Protein AF-A0A5K4F9T5-F1 (afdb_monomer_lite)

Radius of gyration: 24.03 Å; chains: 1; bounding box: 66×42×60 Å

Sequence (250 aa):
MHLAEFHYNLSSTLVQDIPMKEEANVNSGSSMYGVEILHRAEVHDMLKRRGIYEKFLIRTDSENNKSISRPHSGFSKTLGIKWVTPKTSDANFLRFAVATYRVTLADVCNRASTCLAQFVLGGRSVALAHRLQFSFPALPNDSNFLTSCSTDEALLLTCHGSVMYIHVLATIFPMTHPQNIPLTSNPNVAPGDYRIQAFIDQILRPSRLAPASARLNYSVFPKERAQQHVERQTRYWPLMESKPYGTKLS

pLDDT: mean 78.74, std 19.0, range [36.25, 98.31]

Organism: Schistosoma mansoni (NCBI:txid6183)

Foldseek 3Di:
DQVCCVVVVKAKEKAWQDFDPPQPPDPPPGDIDIWIKMWHCVLLVVCVVLVCNVVFWPAALPPPPPPDPDDPQPYRTYGYWYWDDDDPVNLPDDFAFPDKIFMDTSDCPDPVNVVVLCCQLVFDKIFTFDPPPDPDPDDPPPDPPPPPDDLGGQWMWHDDHNTIMITGTCSSPPPPDDDPDPPDPDPPDDPVQFPVVCCCPQQVVVLDDDDDDPPDDDPDPSVVVSVVVNVVSVVQDDGGPVPNDDPPPD

Secondary structure (DSSP, 8-state):
-HHHHHHHTEEEEEEEEE--GGGTTSSS----EEEEEEEETHHHHHHHHTT-HHHHEEEE--TT-TTS---TT--SEEEEEEEE---GGGGG----EEEEEEEEES-SSSHHHHHHHHHHHTT--EEEE--------PPP---TTSTT--TTEEEEEEEETTEEEEEEEGGGSTT-SPP---S-SSTT--GGGB-HHHHIIIIITTT---PPPTTSPPSS-HHHHHHHHHHHHHTT--SBTT--S-----

Structure (mmCIF, N/CA/C/O backbone):
data_AF-A0A5K4F9T5-F1
#
_entry.id   AF-A0A5K4F9T5-F1
#
loop_
_atom_site.group_PDB
_atom_site.id
_atom_site.type_symbol
_atom_site.label_atom_id
_atom_site.label_alt_id
_atom_site.label_comp_id
_atom_site.label_asym_id
_atom_site.label_entity_id
_atom_site.label_seq_id
_atom_site.pdbx_PDB_ins_code
_atom_site.Cartn_x
_atom_site.Cartn_y
_atom_site.Cartn_z
_atom_site.occupancy
_atom_site.B_iso_or_equiv
_atom_site.auth_seq_id
_atom_site.auth_comp_id
_atom_site.auth_asym_id
_atom_site.auth_atom_id
_atom_site.pdbx_PDB_model_num
ATOM 1 N N . MET A 1 1 ? 8.107 10.866 -22.743 1.00 80.94 1 MET A N 1
ATOM 2 C CA . MET A 1 1 ? 7.851 10.714 -21.296 1.00 80.94 1 MET A CA 1
ATOM 3 C C . MET A 1 1 ? 8.121 11.995 -20.525 1.00 80.94 1 MET A C 1
ATOM 5 O O . MET A 1 1 ? 7.196 12.439 -19.871 1.00 80.94 1 MET A O 1
ATOM 9 N N . HIS A 1 2 ? 9.269 12.663 -20.685 1.00 83.12 2 HIS A N 1
ATOM 10 C CA . HIS A 1 2 ? 9.524 13.968 -20.047 1.00 83.12 2 HIS A CA 1
ATOM 11 C C . HIS A 1 2 ? 8.437 15.041 -20.301 1.00 83.12 2 HIS A C 1
ATOM 13 O O . HIS A 1 2 ? 8.044 15.769 -19.398 1.00 83.12 2 HIS A O 1
ATOM 19 N N . LEU A 1 3 ? 7.853 15.081 -21.509 1.00 89.31 3 LEU A N 1
ATOM 20 C CA . LEU A 1 3 ? 6.689 15.938 -21.780 1.00 89.31 3 LEU A CA 1
ATOM 21 C C . LEU A 1 3 ? 5.488 15.578 -20.882 1.00 89.31 3 LEU A C 1
ATOM 23 O O . LEU A 1 3 ? 4.833 16.457 -20.341 1.00 89.31 3 LEU A O 1
ATOM 27 N N . ALA A 1 4 ? 5.212 14.288 -20.680 1.00 90.94 4 ALA A N 1
ATOM 28 C CA . ALA A 1 4 ? 4.130 13.838 -19.805 1.00 90.94 4 ALA A CA 1
ATOM 29 C C . ALA A 1 4 ? 4.440 14.095 -18.321 1.00 90.94 4 ALA A C 1
ATOM 31 O O . ALA A 1 4 ? 3.544 14.498 -17.584 1.00 90.94 4 ALA A O 1
ATOM 32 N N . GLU A 1 5 ? 5.695 13.905 -17.903 1.00 92.31 5 GLU A N 1
ATOM 33 C CA . GLU A 1 5 ? 6.195 14.263 -16.571 1.00 92.31 5 GLU A CA 1
ATOM 34 C C . GLU A 1 5 ? 5.857 15.718 -16.239 1.00 92.31 5 GLU A C 1
ATOM 36 O O . GLU A 1 5 ? 5.175 15.980 -15.248 1.00 92.31 5 GLU A O 1
ATOM 41 N N . PHE A 1 6 ? 6.249 16.643 -17.119 1.00 90.62 6 PHE A N 1
ATOM 42 C CA . PHE A 1 6 ? 6.027 18.072 -16.928 1.00 90.62 6 PHE A CA 1
ATOM 43 C C . PHE A 1 6 ? 4.545 18.463 -17.024 1.00 90.62 6 PHE A C 1
ATOM 45 O O . PHE A 1 6 ? 4.013 19.108 -16.124 1.00 90.62 6 PHE A O 1
ATOM 52 N N . HIS A 1 7 ? 3.849 18.053 -18.090 1.00 94.31 7 HIS A N 1
ATOM 53 C CA . HIS A 1 7 ? 2.478 18.510 -18.351 1.00 94.31 7 HIS A CA 1
ATOM 54 C C . HIS A 1 7 ? 1.436 17.954 -17.373 1.00 94.31 7 HIS A C 1
ATOM 56 O O . HIS A 1 7 ? 0.420 18.609 -17.142 1.00 94.31 7 HIS A O 1
ATOM 62 N N . TYR A 1 8 ? 1.661 16.766 -16.805 1.00 94.88 8 TYR A N 1
ATOM 63 C CA . TYR A 1 8 ? 0.719 16.124 -15.880 1.00 94.88 8 TYR A CA 1
ATOM 64 C C . TYR A 1 8 ? 1.215 16.075 -14.431 1.00 94.88 8 TYR A C 1
ATOM 66 O O .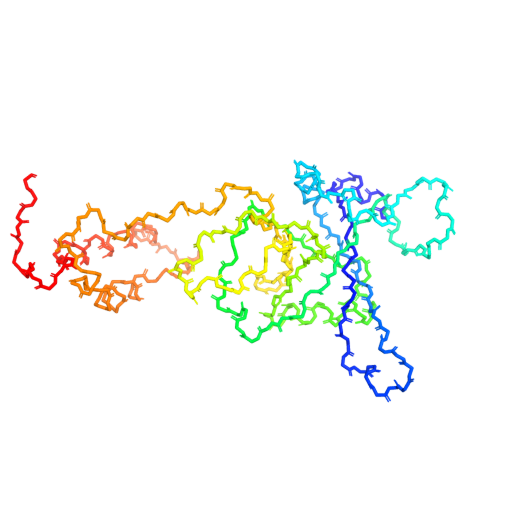 TYR A 1 8 ? 0.550 15.464 -13.593 1.00 94.88 8 TYR A O 1
ATOM 74 N N . ASN A 1 9 ? 2.350 16.718 -14.130 1.00 95.62 9 ASN A N 1
ATOM 75 C CA . ASN A 1 9 ? 2.995 16.690 -12.817 1.00 95.62 9 ASN A CA 1
ATOM 76 C C . ASN A 1 9 ? 3.135 15.250 -12.288 1.00 95.62 9 ASN A C 1
ATOM 78 O O . ASN A 1 9 ? 2.620 14.895 -11.222 1.00 95.62 9 ASN A O 1
ATOM 82 N N . LEU A 1 10 ? 3.747 14.390 -13.104 1.00 95.94 10 LEU A N 1
ATOM 83 C CA . LEU A 1 10 ? 3.930 12.976 -12.788 1.00 95.94 10 LEU A CA 1
ATOM 84 C C . LEU A 1 10 ? 5.313 12.721 -12.202 1.00 95.94 10 LEU A C 1
ATOM 86 O O . LEU A 1 10 ? 6.280 13.411 -12.497 1.00 95.94 10 LEU A O 1
ATOM 90 N N . SER A 1 11 ? 5.395 11.646 -11.438 1.00 94.88 11 SER A N 1
ATOM 91 C CA . SER A 1 11 ? 6.607 11.111 -10.848 1.00 94.88 11 SER A CA 1
ATOM 92 C C . SER A 1 11 ? 6.718 9.623 -11.138 1.00 94.88 11 SER A C 1
ATOM 94 O O . SER A 1 11 ? 5.712 8.922 -11.280 1.00 94.88 11 SER A O 1
ATOM 96 N N . SER A 1 12 ? 7.958 9.146 -11.167 1.00 94.38 12 SER A N 1
ATOM 97 C CA . SER A 1 12 ? 8.292 7.744 -11.373 1.00 94.38 12 SER A CA 1
ATOM 98 C C . SER A 1 12 ? 8.753 7.074 -10.074 1.00 94.38 12 SER A C 1
ATOM 100 O O . SER A 1 12 ? 9.599 7.598 -9.343 1.00 94.38 12 SER A O 1
ATOM 102 N N . THR A 1 13 ? 8.226 5.883 -9.803 1.00 94.69 13 THR A N 1
ATOM 103 C CA . THR A 1 13 ? 8.680 5.014 -8.714 1.00 94.69 13 THR A CA 1
ATOM 104 C C . THR A 1 13 ? 8.978 3.622 -9.267 1.00 94.69 13 THR A C 1
ATOM 106 O O . THR A 1 13 ? 8.136 3.009 -9.910 1.00 94.69 13 THR A O 1
ATOM 109 N N . LEU A 1 14 ? 10.171 3.099 -9.015 1.00 92.94 14 LEU A N 1
ATOM 110 C CA . LEU A 1 14 ? 10.583 1.737 -9.318 1.00 92.94 14 LEU A CA 1
ATOM 111 C C . LEU A 1 14 ? 10.284 0.836 -8.116 1.00 92.94 14 LEU A C 1
ATOM 113 O O . LEU A 1 14 ? 10.930 0.948 -7.072 1.00 92.94 14 LEU A O 1
ATOM 117 N N . VAL A 1 15 ? 9.325 -0.074 -8.276 1.00 93.00 15 VAL A N 1
ATOM 118 C CA . VAL A 1 15 ? 9.057 -1.149 -7.315 1.00 93.00 15 VAL A CA 1
ATOM 119 C C . VAL A 1 15 ? 10.071 -2.260 -7.552 1.00 93.00 15 VAL A C 1
ATOM 121 O O . VAL A 1 15 ? 10.061 -2.887 -8.607 1.00 93.00 15 VAL A O 1
ATOM 124 N N . GLN A 1 16 ? 10.956 -2.473 -6.588 1.00 89.44 16 GLN A N 1
ATOM 125 C CA . GLN A 1 16 ? 12.061 -3.428 -6.643 1.00 89.44 16 GLN A CA 1
ATOM 126 C C . GLN A 1 16 ? 11.730 -4.704 -5.868 1.00 89.44 16 GLN A C 1
ATOM 128 O O . GLN A 1 16 ? 10.782 -4.737 -5.084 1.00 89.44 16 GLN A O 1
ATOM 133 N N . ASP A 1 17 ? 12.571 -5.723 -6.024 1.00 86.31 17 ASP A N 1
ATOM 134 C CA . ASP A 1 17 ? 12.532 -6.953 -5.231 1.00 86.31 17 ASP A CA 1
ATOM 135 C C . ASP A 1 17 ? 11.235 -7.772 -5.408 1.00 86.31 17 ASP A C 1
ATOM 137 O O . ASP A 1 17 ? 10.778 -8.442 -4.484 1.00 86.31 17 ASP A O 1
ATOM 141 N N . ILE A 1 18 ? 10.624 -7.722 -6.602 1.00 87.12 18 ILE A N 1
ATOM 142 C CA . ILE A 1 18 ? 9.364 -8.424 -6.891 1.00 87.12 18 ILE A CA 1
ATOM 143 C C . ILE A 1 18 ? 9.632 -9.929 -7.079 1.00 87.12 18 ILE A C 1
ATOM 145 O O . ILE A 1 18 ? 10.337 -10.305 -8.022 1.00 87.12 18 ILE A O 1
ATOM 149 N N . PRO A 1 19 ? 9.042 -10.814 -6.250 1.00 82.06 19 PRO A N 1
ATOM 150 C CA . PRO A 1 19 ? 9.202 -12.253 -6.409 1.00 82.06 19 PRO A CA 1
ATOM 151 C C . PRO A 1 19 ? 8.338 -12.770 -7.568 1.00 82.06 19 PRO A C 1
ATOM 153 O O . PRO A 1 19 ? 7.112 -12.642 -7.550 1.00 82.06 19 PRO A O 1
ATOM 156 N N . MET A 1 20 ? 8.957 -13.412 -8.561 1.00 71.38 20 MET A N 1
ATOM 157 C CA . MET A 1 20 ? 8.249 -14.090 -9.652 1.00 71.38 20 MET A CA 1
ATOM 158 C C . MET A 1 20 ? 8.400 -15.610 -9.531 1.00 71.38 20 MET A C 1
ATOM 160 O O . MET A 1 20 ? 9.505 -16.137 -9.441 1.00 71.38 20 MET A O 1
ATOM 164 N N . LYS A 1 21 ? 7.267 -16.329 -9.534 1.00 67.69 21 LYS A N 1
ATOM 165 C CA . LYS A 1 21 ? 7.204 -17.788 -9.307 1.00 67.69 21 LYS A CA 1
ATOM 166 C C . LYS A 1 21 ? 7.979 -18.598 -10.353 1.00 67.69 21 LYS A C 1
ATOM 168 O O . LYS A 1 21 ? 8.456 -19.685 -10.052 1.00 67.69 21 LYS A O 1
ATOM 173 N N . GLU A 1 22 ? 8.088 -18.084 -11.572 1.00 61.09 22 GLU A N 1
ATOM 174 C CA . GLU A 1 22 ? 8.581 -18.847 -12.723 1.00 61.09 22 GLU A CA 1
ATOM 175 C C . GLU A 1 22 ? 10.113 -18.937 -12.801 1.00 61.09 22 GLU A C 1
ATOM 177 O O . GLU A 1 22 ? 10.627 -19.753 -13.556 1.00 61.09 22 GLU A O 1
ATOM 182 N N . GLU A 1 23 ? 10.851 -18.179 -11.984 1.00 54.38 23 GLU A N 1
ATOM 183 C CA . GLU A 1 23 ? 12.325 -18.203 -11.997 1.00 54.38 23 GLU A CA 1
ATOM 184 C C . GLU A 1 23 ? 12.958 -18.997 -10.861 1.00 54.38 23 GLU A C 1
ATOM 186 O O . GLU A 1 23 ? 14.160 -19.239 -10.873 1.00 54.38 23 GLU A O 1
ATOM 191 N N . ALA A 1 24 ? 12.162 -19.465 -9.899 1.00 53.09 24 ALA A N 1
ATOM 192 C CA . ALA A 1 24 ? 12.678 -20.259 -8.787 1.00 53.09 24 ALA A CA 1
ATOM 193 C C . ALA A 1 24 ? 13.228 -21.638 -9.218 1.00 53.09 24 ALA A C 1
ATOM 195 O O . ALA A 1 24 ? 13.875 -22.307 -8.419 1.00 53.09 24 ALA A O 1
ATOM 196 N N . ASN A 1 25 ? 12.990 -22.058 -10.467 1.00 52.25 25 ASN A N 1
ATOM 197 C CA . ASN A 1 25 ? 13.390 -23.365 -10.998 1.00 52.25 25 ASN A CA 1
ATOM 198 C C . ASN A 1 25 ? 14.692 -23.352 -11.810 1.00 52.25 25 ASN A C 1
ATOM 200 O O . ASN A 1 25 ? 15.119 -24.405 -12.280 1.00 52.25 25 ASN A O 1
ATOM 204 N N . VAL A 1 26 ? 15.326 -22.194 -11.994 1.00 47.88 26 VAL A N 1
ATOM 205 C CA . VAL A 1 26 ? 16.649 -22.119 -12.616 1.00 47.88 26 VAL A CA 1
ATOM 206 C C . VAL A 1 26 ? 17.650 -21.966 -11.478 1.00 47.88 26 VAL A C 1
ATOM 208 O O . VAL A 1 26 ? 17.519 -21.055 -10.670 1.00 47.88 26 VAL A O 1
ATOM 211 N N . ASN A 1 27 ? 18.682 -22.810 -11.404 1.00 50.53 27 ASN A N 1
ATOM 212 C CA . ASN A 1 27 ? 19.791 -22.687 -10.436 1.00 50.53 27 ASN A CA 1
ATOM 213 C C . ASN A 1 27 ? 20.627 -21.390 -10.621 1.00 50.53 27 ASN A C 1
ATOM 215 O O . ASN A 1 27 ? 21.748 -21.274 -10.130 1.00 50.53 27 ASN A O 1
ATOM 219 N N . SER A 1 28 ? 20.089 -20.415 -11.346 1.00 42.12 28 SER A N 1
ATOM 220 C CA . SER A 1 28 ? 20.556 -19.053 -11.516 1.00 42.12 28 SER A CA 1
ATOM 221 C C . SER A 1 28 ? 19.673 -18.196 -10.614 1.00 42.12 28 SER A C 1
ATOM 223 O O . SER A 1 28 ? 18.474 -18.113 -10.853 1.00 42.12 28 SER A O 1
ATOM 225 N N . GLY A 1 29 ? 20.243 -17.649 -9.536 1.00 44.28 29 GLY A N 1
ATOM 226 C CA . GLY A 1 29 ? 19.502 -16.987 -8.457 1.00 44.28 29 GLY A CA 1
ATOM 227 C C . GLY A 1 29 ? 18.332 -16.130 -8.949 1.00 44.28 29 GLY A C 1
ATOM 228 O O . GLY A 1 29 ? 18.497 -15.360 -9.890 1.00 44.28 29 GLY A O 1
ATOM 229 N N . SER A 1 30 ? 17.168 -16.291 -8.304 1.00 46.16 30 SER A N 1
ATOM 230 C CA . SER A 1 30 ? 15.915 -15.584 -8.597 1.00 46.16 30 SER A CA 1
ATOM 231 C C . SER A 1 30 ? 16.189 -14.132 -8.985 1.00 46.16 30 SER A C 1
ATOM 233 O O . SER A 1 30 ? 16.591 -13.339 -8.123 1.00 46.16 30 SER A O 1
ATOM 235 N N . SER A 1 31 ? 16.021 -13.784 -10.263 1.00 50.59 31 SER A N 1
ATOM 236 C CA . SER A 1 31 ? 16.264 -12.411 -10.673 1.00 50.59 31 SER A CA 1
ATOM 237 C C . SER A 1 31 ? 15.134 -11.567 -10.091 1.00 50.59 31 SER A C 1
ATOM 239 O O . SER A 1 31 ? 13.945 -11.817 -10.289 1.00 50.59 31 SER A O 1
ATOM 241 N N . MET A 1 32 ? 15.502 -10.640 -9.215 1.00 64.94 32 MET A N 1
ATOM 242 C CA . MET A 1 32 ? 14.545 -9.762 -8.568 1.00 64.94 32 MET A CA 1
ATOM 243 C C . MET A 1 32 ? 14.196 -8.644 -9.541 1.00 64.94 32 MET A C 1
ATOM 245 O O . MET A 1 32 ? 15.051 -7.845 -9.923 1.00 64.94 32 MET A O 1
ATOM 249 N N . TYR A 1 33 ? 12.934 -8.617 -9.962 1.00 81.25 33 TYR A N 1
ATOM 250 C CA . TYR A 1 33 ? 12.462 -7.693 -10.981 1.00 81.25 33 TYR A CA 1
ATOM 251 C C . TYR A 1 33 ? 12.176 -6.307 -10.407 1.00 81.25 33 TYR A C 1
ATOM 253 O O . TYR A 1 33 ? 11.719 -6.158 -9.270 1.00 81.25 33 TYR A O 1
ATOM 261 N N . GLY A 1 34 ? 12.421 -5.293 -11.237 1.00 87.62 34 GLY A N 1
ATOM 262 C CA . GLY A 1 34 ? 12.000 -3.918 -11.011 1.00 87.62 34 GLY A CA 1
ATOM 263 C C . GLY A 1 34 ? 10.877 -3.539 -11.972 1.00 87.62 34 GLY A C 1
ATOM 264 O O . GLY A 1 34 ? 11.034 -3.702 -13.181 1.00 87.62 34 GLY A O 1
ATOM 265 N N . VAL A 1 35 ? 9.764 -3.015 -11.459 1.00 92.38 35 VAL A N 1
ATOM 266 C CA . VAL A 1 35 ? 8.673 -2.475 -12.283 1.00 92.38 35 VAL A CA 1
ATOM 267 C C . VAL A 1 35 ? 8.490 -1.000 -11.982 1.00 92.38 35 VAL A C 1
ATOM 269 O O . VAL A 1 35 ? 8.256 -0.601 -10.842 1.00 92.38 35 VAL A O 1
ATOM 272 N N . GLU A 1 36 ? 8.598 -0.185 -13.022 1.00 93.12 36 GLU A N 1
ATOM 273 C CA . GLU A 1 36 ? 8.428 1.254 -12.915 1.00 93.12 36 GLU A CA 1
ATOM 274 C C . GLU A 1 36 ? 6.957 1.644 -13.064 1.00 93.12 36 GLU A C 1
ATOM 276 O O . GLU A 1 36 ? 6.280 1.295 -14.037 1.00 93.12 36 GLU A O 1
ATOM 281 N N . ILE A 1 37 ? 6.478 2.385 -12.073 1.00 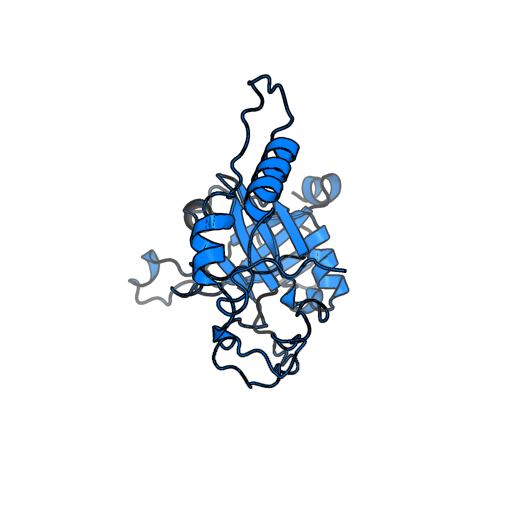95.44 37 ILE A N 1
ATOM 282 C CA . ILE A 1 37 ? 5.122 2.897 -11.981 1.00 95.44 37 ILE A CA 1
ATOM 283 C C . ILE A 1 37 ? 5.134 4.423 -12.022 1.00 95.44 37 ILE A C 1
ATOM 285 O O . ILE A 1 37 ? 6.009 5.074 -11.452 1.00 95.44 37 ILE A O 1
ATOM 289 N N . LEU A 1 38 ? 4.135 4.991 -12.688 1.00 95.88 38 LEU A N 1
ATOM 290 C CA . LEU A 1 38 ? 3.941 6.426 -12.825 1.00 95.88 38 LEU A CA 1
ATOM 291 C C . LEU A 1 38 ? 2.696 6.842 -12.055 1.00 95.88 38 LEU A C 1
ATOM 293 O O . LEU A 1 38 ? 1.644 6.201 -12.141 1.00 95.88 38 LEU A O 1
ATOM 297 N N . HIS A 1 39 ? 2.813 7.931 -11.313 1.00 97.31 39 HIS A N 1
ATOM 298 C CA . HIS A 1 39 ? 1.731 8.489 -10.515 1.00 97.31 39 HIS A CA 1
ATOM 299 C C . HIS A 1 39 ? 1.932 9.992 -10.346 1.00 97.31 39 HIS A C 1
ATOM 301 O O . HIS A 1 39 ? 2.937 10.558 -10.759 1.00 97.31 39 HIS A O 1
ATOM 307 N N . ARG A 1 40 ? 0.969 10.645 -9.711 1.00 97.50 40 ARG A N 1
ATOM 308 C CA . ARG A 1 40 ? 1.036 12.062 -9.352 1.00 97.50 40 ARG A CA 1
ATOM 309 C C . ARG A 1 40 ? 2.249 12.385 -8.460 1.00 97.50 40 ARG A C 1
ATOM 311 O O . ARG A 1 40 ? 2.556 11.614 -7.542 1.00 97.50 40 ARG A O 1
ATOM 318 N N . ALA A 1 41 ? 2.943 13.490 -8.745 1.00 96.50 41 ALA A N 1
ATOM 319 C CA . ALA A 1 41 ? 4.181 13.892 -8.067 1.00 96.50 41 ALA A CA 1
ATOM 320 C C . ALA A 1 41 ? 3.988 14.234 -6.583 1.00 96.50 41 ALA A C 1
ATOM 322 O O . ALA A 1 41 ? 4.918 14.122 -5.785 1.00 96.50 41 ALA A O 1
ATOM 323 N N . GLU A 1 42 ? 2.755 14.520 -6.170 1.00 97.00 42 GLU A N 1
ATOM 324 C CA . GLU A 1 42 ? 2.399 14.810 -4.784 1.00 97.00 42 GLU A CA 1
ATOM 325 C C . GLU A 1 42 ? 2.769 13.669 -3.818 1.00 97.00 42 GLU A C 1
ATOM 327 O O . GLU A 1 42 ? 3.035 13.919 -2.641 1.00 97.00 42 GLU A O 1
ATOM 332 N N . VAL A 1 43 ? 2.840 12.419 -4.301 1.00 96.50 43 VAL A N 1
ATOM 333 C CA . VAL A 1 43 ? 3.388 11.290 -3.527 1.00 96.50 43 VAL A CA 1
ATOM 334 C C . VAL A 1 43 ? 4.832 11.579 -3.118 1.00 96.50 43 VAL A C 1
ATOM 336 O O . VAL A 1 43 ? 5.175 11.487 -1.941 1.00 96.50 43 VAL A O 1
ATOM 339 N N . HIS A 1 44 ? 5.677 11.963 -4.076 1.00 95.50 44 HIS A N 1
ATOM 340 C CA . HIS A 1 44 ? 7.083 12.289 -3.838 1.00 95.50 44 HIS A CA 1
ATOM 341 C C . HIS A 1 44 ? 7.226 13.526 -2.947 1.00 95.50 44 HIS A C 1
ATOM 343 O O . HIS A 1 44 ? 8.044 13.509 -2.027 1.00 95.50 44 HIS A O 1
ATOM 349 N N . ASP A 1 45 ? 6.382 14.545 -3.127 1.00 94.94 45 ASP A N 1
ATOM 350 C CA . ASP A 1 45 ? 6.369 15.736 -2.266 1.00 94.94 45 ASP A CA 1
ATOM 351 C C . ASP A 1 45 ? 6.032 15.405 -0.807 1.00 94.94 45 ASP A C 1
ATOM 353 O O . ASP A 1 45 ? 6.598 15.985 0.125 1.00 94.94 45 ASP A O 1
ATOM 357 N N . MET A 1 46 ? 5.115 14.461 -0.570 1.00 93.50 46 MET A N 1
ATOM 358 C CA . MET A 1 46 ? 4.798 13.976 0.778 1.00 93.50 46 MET A CA 1
ATOM 359 C C . MET A 1 46 ? 5.990 13.253 1.413 1.00 93.50 46 MET A C 1
ATOM 361 O O . MET A 1 46 ? 6.320 13.529 2.568 1.00 93.50 46 MET A O 1
ATOM 365 N N . LEU A 1 47 ? 6.682 12.398 0.656 1.00 92.19 47 LEU A N 1
ATOM 366 C CA . LEU A 1 47 ? 7.906 11.726 1.112 1.00 92.19 47 LEU A CA 1
ATOM 367 C C . LEU A 1 47 ? 9.043 12.728 1.372 1.00 92.19 47 LEU A C 1
ATOM 369 O O . LEU A 1 47 ? 9.810 12.574 2.327 1.00 92.19 47 LEU A O 1
ATOM 373 N N . LYS A 1 48 ? 9.130 13.791 0.562 1.00 92.44 48 LYS A N 1
ATOM 374 C CA . LYS A 1 48 ? 10.123 14.863 0.703 1.00 92.44 48 LYS A CA 1
ATOM 375 C C . LYS A 1 48 ? 9.873 15.698 1.950 1.00 92.44 48 LYS A C 1
ATOM 377 O O . LYS A 1 48 ? 10.801 15.913 2.724 1.00 92.44 48 LYS A O 1
ATOM 382 N N . ARG A 1 49 ? 8.618 16.077 2.216 1.00 89.94 49 ARG A N 1
ATOM 383 C CA . ARG A 1 49 ? 8.214 16.757 3.465 1.00 89.94 49 ARG A CA 1
ATOM 384 C C . ARG A 1 49 ? 8.505 15.932 4.720 1.00 89.94 49 ARG A C 1
ATOM 386 O O . ARG A 1 49 ? 8.650 16.499 5.798 1.00 89.94 49 ARG A O 1
ATOM 393 N N . ARG A 1 50 ? 8.597 14.608 4.588 1.00 85.69 50 ARG A N 1
ATOM 394 C CA . ARG A 1 50 ? 8.997 13.694 5.666 1.00 85.69 50 ARG A CA 1
ATOM 395 C C . ARG A 1 50 ? 10.495 13.406 5.731 1.00 85.69 50 ARG A C 1
ATOM 397 O O . ARG A 1 50 ? 10.916 12.667 6.611 1.00 85.69 50 ARG A O 1
ATOM 404 N N . GLY A 1 51 ? 11.303 13.988 4.845 1.00 87.25 51 GLY A N 1
ATOM 405 C CA . GLY A 1 51 ? 12.759 13.819 4.856 1.00 87.25 51 GLY A CA 1
ATOM 406 C C . GLY A 1 51 ? 13.231 12.409 4.486 1.00 87.25 51 GLY A C 1
ATOM 407 O O . GLY A 1 51 ? 14.380 12.064 4.746 1.00 87.25 51 GLY A O 1
ATOM 408 N N . ILE A 1 52 ? 12.363 11.583 3.892 1.00 87.19 52 ILE A N 1
ATOM 409 C CA . ILE A 1 52 ? 12.701 10.211 3.472 1.00 87.19 52 ILE A CA 1
ATOM 410 C C . ILE A 1 52 ? 12.883 10.076 1.960 1.00 87.19 52 ILE A C 1
ATOM 412 O O . ILE A 1 52 ? 13.449 9.086 1.516 1.00 87.19 52 ILE A O 1
ATOM 416 N N . TYR A 1 53 ? 12.469 11.079 1.177 1.00 89.75 53 TYR A N 1
ATOM 417 C CA . TYR A 1 53 ? 12.598 11.090 -0.286 1.00 89.75 53 TYR A CA 1
ATOM 418 C C . TYR A 1 53 ? 14.020 10.777 -0.770 1.00 89.75 53 TYR A C 1
ATOM 420 O O . TYR A 1 53 ? 14.199 9.883 -1.590 1.00 89.75 53 TYR A O 1
ATOM 428 N N . GLU A 1 54 ? 15.033 11.455 -0.220 1.00 87.25 54 GLU A N 1
ATOM 429 C CA . GLU A 1 54 ? 16.433 11.267 -0.635 1.00 87.25 54 GLU A CA 1
ATOM 430 C C . GLU A 1 54 ? 16.935 9.841 -0.373 1.00 87.25 54 GLU A C 1
ATOM 432 O O . GLU A 1 54 ? 17.781 9.337 -1.102 1.00 87.25 54 GLU A O 1
ATOM 437 N N . LYS A 1 55 ? 16.366 9.144 0.622 1.00 84.69 55 LYS A N 1
ATOM 438 C CA . LYS A 1 55 ? 16.709 7.742 0.912 1.00 84.69 55 LYS A CA 1
ATOM 439 C C . LYS A 1 55 ? 16.200 6.781 -0.159 1.00 84.69 55 LYS A C 1
ATOM 441 O O . LYS A 1 55 ? 16.700 5.667 -0.253 1.00 84.69 55 LYS A O 1
ATOM 446 N N . PHE A 1 56 ? 15.188 7.187 -0.919 1.00 85.88 56 PHE A N 1
ATOM 447 C CA . PHE A 1 56 ? 14.589 6.381 -1.978 1.00 85.88 56 PHE A CA 1
ATOM 448 C C . PHE A 1 56 ? 15.101 6.785 -3.357 1.00 85.88 56 PHE A C 1
ATOM 450 O O . PHE A 1 56 ? 14.789 6.119 -4.333 1.00 85.88 56 PHE A O 1
ATOM 457 N N . LEU A 1 57 ? 15.845 7.881 -3.491 1.00 87.38 57 LEU A N 1
ATOM 458 C CA . LEU A 1 57 ? 16.235 8.396 -4.795 1.00 87.38 57 LEU A CA 1
ATOM 459 C C . LEU A 1 57 ? 17.292 7.492 -5.440 1.00 87.38 57 LEU A C 1
ATOM 461 O O . LEU A 1 57 ? 18.425 7.423 -4.974 1.00 87.38 57 LEU A O 1
ATOM 465 N N . ILE A 1 58 ? 16.925 6.813 -6.530 1.00 84.38 58 ILE A N 1
ATOM 466 C CA . ILE A 1 58 ? 17.840 5.923 -7.269 1.00 84.38 58 ILE A CA 1
ATOM 467 C C . ILE A 1 58 ? 18.311 6.525 -8.595 1.00 84.38 58 ILE A C 1
ATOM 469 O O . ILE A 1 58 ? 19.334 6.107 -9.132 1.00 84.38 58 ILE A O 1
ATOM 473 N N . ARG A 1 59 ? 17.572 7.499 -9.143 1.00 75.00 59 ARG A N 1
ATOM 474 C CA . ARG A 1 59 ? 17.873 8.136 -10.429 1.00 75.00 59 ARG A CA 1
ATOM 475 C C . ARG A 1 59 ? 17.667 9.640 -10.356 1.00 75.00 59 ARG A C 1
ATOM 477 O O . ARG A 1 59 ? 16.634 10.102 -9.874 1.00 75.00 59 ARG A O 1
ATOM 484 N N . THR A 1 60 ? 18.611 10.372 -10.933 1.00 74.25 60 THR A N 1
ATOM 485 C CA . THR A 1 60 ? 18.504 11.796 -11.253 1.00 74.25 60 THR A CA 1
ATOM 486 C C . THR A 1 60 ? 19.119 12.044 -12.628 1.00 74.25 60 THR A C 1
ATOM 488 O O . THR A 1 60 ? 20.074 11.365 -13.000 1.00 74.25 60 THR A O 1
ATOM 491 N N . ASP A 1 61 ? 18.620 13.035 -13.364 1.00 63.12 61 ASP A N 1
ATOM 492 C CA . ASP A 1 61 ? 19.200 13.489 -14.642 1.00 63.12 61 ASP A CA 1
ATOM 493 C C . ASP A 1 61 ? 20.578 14.173 -14.505 1.00 63.12 61 ASP A C 1
ATOM 495 O O . ASP A 1 61 ? 21.098 14.732 -15.468 1.00 63.12 61 ASP A O 1
ATOM 499 N N . SER A 1 62 ? 21.207 14.129 -13.326 1.00 60.47 62 SER A N 1
ATOM 500 C CA . SER A 1 62 ? 22.555 14.667 -13.150 1.00 60.47 62 SER A CA 1
ATOM 501 C C . SER A 1 62 ? 23.562 13.839 -13.956 1.00 60.47 62 SER A C 1
ATOM 503 O O . SER A 1 62 ? 23.631 12.615 -13.818 1.00 60.47 62 SER A O 1
ATOM 505 N N . GLU A 1 63 ? 24.372 14.516 -14.773 1.00 53.84 63 GLU A N 1
ATOM 506 C CA . GLU A 1 63 ? 25.337 13.939 -15.726 1.00 53.84 63 GLU A CA 1
ATOM 507 C C . GLU A 1 63 ? 26.363 12.970 -15.096 1.00 53.84 63 GLU A C 1
ATOM 509 O O . GLU A 1 63 ? 27.028 12.207 -15.803 1.00 53.84 63 GLU A O 1
ATOM 514 N N . ASN A 1 64 ? 26.464 12.951 -13.764 1.00 50.81 64 ASN A N 1
ATOM 515 C CA . ASN A 1 64 ? 27.495 12.241 -13.014 1.00 50.81 64 ASN A CA 1
ATOM 516 C C . ASN A 1 64 ? 27.206 10.755 -12.719 1.00 50.81 64 ASN A C 1
ATOM 518 O O . ASN A 1 64 ? 28.122 10.057 -12.293 1.00 50.81 64 ASN A O 1
ATOM 522 N N . ASN A 1 65 ? 26.003 10.223 -12.977 1.00 48.62 65 ASN A N 1
ATOM 523 C CA . ASN A 1 65 ? 25.665 8.820 -12.661 1.00 48.62 65 ASN A CA 1
ATOM 524 C C . ASN A 1 65 ? 25.606 7.905 -13.901 1.00 48.62 65 ASN A C 1
ATOM 526 O O . ASN A 1 65 ? 24.582 7.304 -14.221 1.00 48.62 65 ASN A O 1
ATOM 530 N N . LYS A 1 66 ? 26.741 7.761 -14.600 1.00 45.59 66 LYS A N 1
ATOM 531 C CA . LYS A 1 66 ? 26.875 6.895 -15.793 1.00 45.59 66 LYS A CA 1
ATOM 532 C C . LYS A 1 66 ? 26.827 5.378 -15.512 1.00 45.59 66 LYS A C 1
ATOM 534 O O . LYS A 1 66 ? 26.800 4.618 -16.474 1.00 45.59 66 LYS A O 1
ATOM 539 N N . SER A 1 67 ? 26.820 4.916 -14.254 1.00 40.94 67 SER A N 1
ATOM 540 C CA . SER A 1 67 ? 26.917 3.476 -13.930 1.00 40.94 67 SER A CA 1
ATOM 541 C C . SER A 1 67 ? 25.590 2.764 -13.642 1.00 40.94 67 SER A C 1
ATOM 543 O O . SER A 1 67 ? 25.577 1.543 -13.507 1.00 40.94 67 SER A O 1
ATOM 545 N N . ILE A 1 68 ? 24.465 3.479 -13.575 1.00 46.53 68 ILE A N 1
ATOM 546 C CA . ILE A 1 68 ? 23.158 2.852 -13.351 1.00 46.53 68 ILE A CA 1
ATOM 547 C C . ILE A 1 68 ? 22.511 2.618 -14.716 1.00 46.53 68 ILE A C 1
ATOM 549 O O . ILE A 1 68 ? 22.198 3.572 -15.428 1.00 46.53 68 ILE A O 1
ATOM 553 N N . SER A 1 69 ? 22.322 1.343 -15.077 1.00 43.47 69 SER A N 1
ATOM 554 C CA . SER A 1 69 ? 21.486 0.897 -16.200 1.00 43.47 69 SER A CA 1
ATOM 555 C C . SER A 1 69 ? 20.198 1.724 -16.232 1.00 43.47 69 SER A C 1
ATOM 557 O O . SER A 1 69 ? 19.336 1.560 -15.367 1.00 43.47 69 SER A O 1
ATOM 559 N N . ARG A 1 70 ? 20.091 2.655 -17.190 1.00 46.44 70 ARG A N 1
ATOM 560 C CA . ARG A 1 70 ? 18.954 3.575 -17.295 1.00 46.44 70 ARG A CA 1
ATOM 561 C C . ARG A 1 70 ? 17.670 2.768 -17.491 1.00 46.44 70 ARG A C 1
ATOM 563 O O . ARG A 1 70 ? 17.573 2.052 -18.485 1.00 46.44 70 ARG A O 1
ATOM 570 N N . PRO A 1 71 ? 16.643 2.945 -16.649 1.00 51.28 71 PRO A N 1
ATOM 571 C CA . PRO A 1 71 ? 15.293 2.582 -17.046 1.00 51.28 71 PRO A CA 1
ATOM 572 C C . PRO A 1 71 ? 14.899 3.392 -18.291 1.00 51.28 71 PRO A C 1
ATOM 574 O O . PRO A 1 71 ? 15.179 4.594 -18.382 1.00 51.28 71 PRO A O 1
ATOM 577 N N . HIS A 1 72 ? 14.237 2.748 -19.250 1.00 57.75 72 HIS A N 1
ATOM 578 C CA . HIS A 1 72 ? 13.831 3.350 -20.528 1.00 57.75 72 HIS A CA 1
ATOM 579 C C . HIS A 1 72 ? 12.805 4.493 -20.397 1.00 57.75 72 HIS A C 1
ATOM 581 O O . HIS A 1 72 ? 12.451 5.116 -21.395 1.00 57.75 72 HIS A O 1
ATOM 587 N N . SER A 1 73 ? 12.323 4.799 -19.190 1.00 66.00 73 SER A N 1
ATOM 588 C CA . SER A 1 73 ? 11.158 5.658 -18.985 1.00 66.00 73 SER A CA 1
ATOM 589 C C . SER A 1 73 ? 11.346 7.129 -19.307 1.00 66.00 73 SER A C 1
ATOM 591 O O . SER A 1 73 ? 10.348 7.810 -19.455 1.00 66.00 73 SER A O 1
ATOM 593 N N . GLY A 1 74 ? 12.565 7.664 -19.397 1.00 77.38 74 GLY A N 1
ATOM 594 C CA . GLY A 1 74 ? 12.775 9.081 -19.730 1.00 77.38 74 GLY A CA 1
ATOM 595 C C . GLY A 1 74 ? 12.141 10.095 -18.759 1.00 77.38 74 GLY A C 1
ATOM 596 O O . GLY A 1 74 ? 11.835 11.201 -19.200 1.00 77.38 74 GLY A O 1
ATOM 597 N N . PHE A 1 75 ? 11.910 9.713 -17.496 1.00 85.75 75 PHE A N 1
ATOM 598 C CA . PHE A 1 75 ? 11.596 10.628 -16.388 1.00 85.75 75 PHE A CA 1
ATOM 599 C C . PHE A 1 75 ? 12.878 11.188 -15.762 1.00 85.75 75 PHE A C 1
ATOM 601 O O . PHE A 1 75 ? 13.905 10.497 -15.739 1.00 85.75 75 PHE A O 1
ATOM 608 N N . SER A 1 76 ? 12.804 12.404 -15.213 1.00 84.75 76 SER A N 1
ATOM 609 C CA . SER A 1 76 ? 13.980 13.092 -14.669 1.00 84.75 76 SER A CA 1
ATOM 610 C C . SER A 1 76 ? 14.493 12.509 -13.356 1.00 84.75 76 SER A C 1
ATOM 612 O O . SER A 1 76 ? 15.690 12.554 -13.047 1.00 84.75 76 SER A O 1
ATOM 614 N N . LYS A 1 77 ? 13.576 11.952 -12.559 1.00 88.00 77 LYS A N 1
ATOM 615 C CA . LYS A 1 77 ? 13.861 11.337 -11.262 1.00 88.00 77 LYS A CA 1
ATOM 616 C C . LYS A 1 77 ? 13.012 10.092 -11.068 1.00 88.00 77 LYS A C 1
ATOM 618 O O . LYS A 1 77 ? 11.832 10.073 -11.415 1.00 88.00 77 LYS A O 1
ATOM 623 N N . THR A 1 78 ? 13.611 9.085 -10.441 1.00 90.75 78 THR A N 1
ATOM 624 C CA . THR A 1 78 ? 12.916 7.854 -10.051 1.00 90.75 78 THR A CA 1
ATOM 625 C C . THR A 1 78 ? 13.263 7.508 -8.614 1.00 90.75 78 THR A C 1
ATOM 627 O O . THR A 1 78 ? 14.442 7.486 -8.241 1.00 90.75 78 THR A O 1
ATOM 630 N N . LEU A 1 79 ? 12.237 7.215 -7.816 1.00 92.06 79 LEU A N 1
ATOM 631 C CA . LEU A 1 79 ? 12.403 6.644 -6.481 1.00 92.06 79 LEU A CA 1
ATOM 632 C C . LEU A 1 79 ? 12.402 5.117 -6.551 1.00 92.06 79 LEU A C 1
ATOM 634 O O . LEU A 1 79 ? 11.528 4.547 -7.183 1.00 92.06 79 LEU A O 1
ATOM 638 N N . GLY A 1 80 ? 13.338 4.447 -5.894 1.00 90.50 80 GLY A N 1
ATOM 639 C CA . GLY A 1 80 ? 13.343 3.006 -5.676 1.00 90.50 80 GLY A CA 1
ATOM 640 C C . GLY A 1 80 ? 12.715 2.664 -4.332 1.00 90.50 80 GLY A C 1
ATOM 641 O O . GLY A 1 80 ? 13.084 3.227 -3.301 1.00 90.50 80 GLY A O 1
ATOM 642 N N . ILE A 1 81 ? 11.769 1.730 -4.337 1.00 92.19 81 ILE A N 1
ATOM 643 C CA . ILE A 1 81 ? 11.160 1.198 -3.117 1.00 92.19 81 ILE A CA 1
ATOM 644 C C . ILE A 1 81 ? 10.961 -0.306 -3.252 1.00 92.19 81 ILE A C 1
ATOM 646 O O . ILE A 1 81 ? 10.665 -0.804 -4.337 1.00 92.19 81 ILE A O 1
ATOM 650 N N . LYS A 1 82 ? 11.143 -1.048 -2.159 1.00 90.94 82 LYS A N 1
ATOM 651 C CA . LYS A 1 82 ? 11.137 -2.509 -2.194 1.00 90.94 82 LYS A CA 1
ATOM 652 C C . LYS A 1 82 ? 9.746 -3.059 -1.930 1.00 90.94 82 LYS A C 1
ATOM 654 O O . LYS A 1 82 ? 8.995 -2.559 -1.088 1.00 90.94 82 LYS A O 1
ATOM 659 N N . TRP A 1 83 ? 9.437 -4.127 -2.644 1.00 91.19 83 TRP A N 1
ATOM 660 C CA . TRP A 1 83 ? 8.302 -4.986 -2.380 1.00 91.19 83 TRP A CA 1
ATOM 661 C C . TRP A 1 83 ? 8.427 -5.635 -0.997 1.00 91.19 83 TRP A C 1
ATOM 663 O O . TRP A 1 83 ? 9.453 -6.232 -0.663 1.00 91.19 83 TRP A O 1
ATOM 673 N N . VAL A 1 84 ? 7.357 -5.575 -0.206 1.00 88.88 84 VAL A N 1
ATOM 674 C CA . VAL A 1 84 ? 7.221 -6.371 1.016 1.00 88.88 84 VAL A CA 1
ATOM 675 C C . VAL A 1 84 ? 6.353 -7.583 0.714 1.00 88.88 84 VAL A C 1
ATOM 677 O O . VAL A 1 84 ? 5.206 -7.442 0.295 1.00 88.88 84 VAL A O 1
ATOM 680 N N . THR A 1 85 ? 6.895 -8.783 0.938 1.00 85.56 85 THR A N 1
ATOM 681 C CA . THR A 1 85 ? 6.162 -10.042 0.759 1.00 85.56 85 THR A CA 1
ATOM 682 C C . THR A 1 85 ? 4.913 -10.063 1.642 1.00 85.56 85 THR A C 1
ATOM 684 O O . THR A 1 85 ? 5.061 -10.068 2.867 1.00 85.56 85 THR A O 1
ATOM 687 N N . PRO A 1 86 ? 3.700 -10.103 1.055 1.00 80.25 86 PRO A N 1
ATOM 688 C CA . PRO A 1 86 ? 2.467 -10.089 1.831 1.00 80.25 86 PRO A CA 1
ATOM 689 C C . PRO A 1 86 ? 2.356 -11.328 2.720 1.00 80.25 86 PRO A C 1
ATOM 691 O O . PRO A 1 86 ? 2.570 -12.453 2.258 1.00 80.25 86 PRO A O 1
ATOM 694 N N . LYS A 1 87 ? 1.987 -11.131 3.985 1.00 81.00 87 LYS A N 1
ATOM 695 C CA . LYS A 1 87 ? 1.652 -12.215 4.915 1.00 81.00 87 LYS A CA 1
ATOM 696 C C . LYS A 1 87 ? 0.162 -12.537 4.821 1.00 81.00 87 LYS A C 1
ATOM 698 O O . LYS A 1 87 ? -0.657 -11.688 4.482 1.00 81.00 87 LYS A O 1
ATOM 703 N N . THR A 1 88 ? -0.217 -13.763 5.172 1.00 74.75 88 THR A N 1
ATOM 704 C CA . THR A 1 88 ? -1.627 -14.201 5.191 1.00 74.75 88 THR A CA 1
ATOM 705 C C . THR A 1 88 ? -2.505 -13.341 6.103 1.00 74.75 88 THR A C 1
ATOM 707 O O . THR A 1 88 ? -3.674 -13.119 5.802 1.00 74.75 88 THR A O 1
ATOM 710 N N . SER A 1 89 ? -1.934 -12.813 7.185 1.00 74.19 89 SER A N 1
ATOM 711 C CA . SER A 1 89 ? -2.603 -11.909 8.122 1.00 74.19 89 SER A CA 1
ATOM 712 C C . SER A 1 89 ? -2.915 -10.530 7.533 1.00 74.19 89 SER A C 1
ATOM 714 O O . SER A 1 89 ? -3.827 -9.864 8.020 1.00 74.19 89 SER A O 1
ATOM 716 N N . ASP A 1 90 ? -2.201 -10.101 6.486 1.00 71.19 90 ASP A N 1
ATOM 717 C CA . ASP A 1 90 ? -2.212 -8.711 6.008 1.00 71.19 90 ASP A CA 1
ATOM 718 C C . ASP A 1 90 ? -3.551 -8.289 5.393 1.00 71.19 90 ASP A C 1
ATOM 720 O O . ASP A 1 90 ? -3.852 -7.096 5.334 1.00 71.19 90 ASP A O 1
ATOM 724 N N . ALA A 1 91 ? -4.371 -9.255 4.967 1.00 69.19 91 ALA A N 1
ATOM 725 C CA . ALA A 1 91 ? -5.666 -9.011 4.333 1.00 69.19 91 ALA A CA 1
ATOM 726 C C . ALA A 1 91 ? -6.690 -8.332 5.262 1.00 69.19 91 ALA A C 1
ATOM 728 O O . ALA A 1 91 ? -7.598 -7.661 4.777 1.00 69.19 91 ALA A O 1
ATOM 729 N N . ASN A 1 92 ? -6.539 -8.477 6.582 1.00 71.56 92 ASN A N 1
ATOM 730 C CA . ASN A 1 92 ? -7.475 -7.921 7.564 1.00 71.56 92 ASN A CA 1
ATOM 731 C C . ASN A 1 92 ? -7.047 -6.545 8.100 1.00 71.56 92 ASN A C 1
ATOM 733 O O . ASN A 1 92 ? -7.790 -5.930 8.867 1.00 71.56 92 ASN A O 1
ATOM 737 N N . PHE A 1 93 ? -5.864 -6.049 7.724 1.00 74.75 93 PHE A N 1
ATOM 738 C CA . PHE A 1 93 ? -5.344 -4.791 8.254 1.00 74.75 93 PHE A CA 1
ATOM 739 C C . PHE A 1 93 ? -5.847 -3.593 7.459 1.00 74.75 93 PHE A C 1
ATOM 741 O O . PHE A 1 93 ? -5.496 -3.389 6.293 1.00 74.75 93 PHE A O 1
ATOM 748 N N . LEU A 1 94 ? -6.606 -2.732 8.136 1.00 80.25 94 LEU A N 1
ATOM 749 C CA . LEU A 1 94 ? -6.903 -1.401 7.635 1.00 80.25 94 LEU A CA 1
ATOM 750 C C . LEU A 1 94 ? -5.665 -0.515 7.809 1.00 80.25 94 LEU A C 1
ATOM 752 O O . LEU A 1 94 ? -5.354 -0.062 8.910 1.00 80.25 94 LEU A O 1
ATOM 756 N N . ARG A 1 95 ? -4.957 -0.256 6.711 1.00 84.12 95 ARG A N 1
ATOM 757 C CA . ARG A 1 95 ? -3.840 0.691 6.699 1.00 84.12 95 ARG A CA 1
ATOM 758 C C . ARG A 1 95 ? -4.372 2.112 6.606 1.00 84.12 95 ARG A C 1
ATOM 760 O O . ARG A 1 95 ? -5.089 2.452 5.665 1.00 84.12 95 ARG A O 1
ATOM 767 N N . PHE A 1 96 ? -3.999 2.955 7.563 1.00 86.31 96 PHE A N 1
ATOM 768 C CA . PHE A 1 96 ? -4.343 4.367 7.498 1.00 86.31 96 PHE A CA 1
ATOM 769 C C . PHE A 1 96 ? -3.515 5.036 6.393 1.00 86.31 96 PHE A C 1
ATOM 771 O O . PHE A 1 96 ? -2.287 5.063 6.452 1.00 86.31 96 PHE A O 1
ATOM 778 N N . ALA A 1 97 ? -4.193 5.546 5.366 1.00 90.38 97 ALA A N 1
ATOM 779 C CA . ALA A 1 97 ? -3.586 6.281 4.266 1.00 90.38 97 ALA A CA 1
ATOM 780 C C . ALA A 1 97 ? -3.965 7.763 4.353 1.00 90.38 97 ALA A C 1
ATOM 782 O O . ALA A 1 97 ? -5.131 8.102 4.548 1.00 90.38 97 ALA A O 1
ATOM 783 N N . VAL A 1 98 ? -2.980 8.640 4.171 1.00 92.25 98 VAL A N 1
ATOM 784 C CA . VAL A 1 98 ? -3.162 10.101 4.164 1.00 92.25 98 VAL A CA 1
ATOM 785 C C . VAL A 1 98 ? -3.420 10.658 2.763 1.00 92.25 98 VAL A C 1
ATOM 787 O O . VAL A 1 98 ? -3.900 11.779 2.625 1.00 92.25 98 VAL A O 1
ATOM 790 N N . ALA A 1 99 ? -3.103 9.889 1.720 1.00 95.00 99 ALA A N 1
ATOM 791 C CA . ALA A 1 99 ? -3.406 10.227 0.334 1.00 95.00 99 ALA A CA 1
ATOM 792 C C . ALA A 1 99 ? -3.488 8.963 -0.532 1.00 95.00 99 ALA A C 1
ATOM 794 O O . ALA A 1 99 ? -2.910 7.929 -0.192 1.00 95.00 99 ALA A O 1
ATOM 795 N N . THR A 1 100 ? -4.180 9.058 -1.667 1.00 97.06 100 THR A N 1
ATOM 796 C CA . THR A 1 100 ? -4.258 7.995 -2.676 1.00 97.06 100 THR A CA 1
ATOM 797 C C . THR A 1 100 ? -4.267 8.592 -4.080 1.00 97.06 100 THR A C 1
ATOM 799 O O . THR A 1 100 ? -4.931 9.601 -4.327 1.00 97.06 100 THR A O 1
ATOM 802 N N . TYR A 1 101 ? -3.523 7.979 -4.999 1.00 98.31 101 TYR A N 1
ATOM 803 C CA . TYR A 1 101 ? -3.385 8.435 -6.381 1.00 98.31 101 TYR A CA 1
ATOM 804 C C . TYR A 1 101 ? -3.433 7.256 -7.342 1.00 98.31 101 TYR A C 1
ATOM 806 O O . TYR A 1 101 ? -2.916 6.185 -7.038 1.00 98.31 101 TYR A O 1
ATOM 814 N N . ARG A 1 102 ? -4.039 7.451 -8.518 1.00 98.00 102 ARG A N 1
ATOM 815 C CA . ARG A 1 102 ? -4.020 6.436 -9.580 1.00 98.00 102 ARG A CA 1
ATOM 816 C C . ARG A 1 102 ? -2.596 6.196 -10.067 1.00 98.00 102 ARG A C 1
ATOM 818 O O . ARG A 1 102 ? -1.778 7.116 -10.080 1.00 98.00 102 ARG A O 1
ATOM 825 N N . VAL A 1 103 ? -2.353 4.967 -10.499 1.00 97.19 103 VAL A N 1
ATOM 826 C CA . VAL A 1 103 ? -1.066 4.512 -11.018 1.00 97.19 103 VAL A CA 1
ATOM 827 C C . VAL A 1 103 ? -1.239 3.975 -12.433 1.00 97.19 103 VAL A C 1
ATOM 829 O O . VAL A 1 103 ? -2.241 3.327 -12.734 1.00 97.19 103 VAL A O 1
ATOM 832 N N . THR A 1 104 ? -0.234 4.195 -13.275 1.00 95.19 104 THR A N 1
ATOM 833 C CA . THR A 1 104 ? -0.045 3.454 -14.527 1.00 95.19 104 THR A CA 1
ATOM 834 C C . THR A 1 104 ? 1.346 2.830 -14.563 1.00 95.19 104 THR A C 1
ATOM 836 O O . THR A 1 104 ? 2.274 3.329 -13.932 1.00 95.19 104 THR A O 1
ATOM 839 N N . LEU A 1 105 ? 1.505 1.735 -15.300 1.00 94.56 105 LEU A N 1
ATOM 840 C CA . LEU A 1 105 ? 2.814 1.137 -15.560 1.00 94.56 105 LEU A CA 1
ATOM 841 C C . LEU A 1 105 ? 3.556 1.978 -16.608 1.00 94.56 105 LEU A C 1
ATOM 843 O O . LEU A 1 105 ? 2.930 2.456 -17.556 1.00 94.56 105 LEU A O 1
ATOM 847 N N . ALA A 1 106 ? 4.871 2.149 -16.453 1.00 91.88 106 ALA A N 1
ATOM 848 C CA . ALA A 1 106 ? 5.691 2.836 -17.454 1.00 91.88 106 ALA A CA 1
ATOM 849 C C . ALA A 1 106 ? 5.848 2.000 -18.737 1.00 91.88 106 ALA A C 1
ATOM 851 O O . ALA A 1 106 ? 5.822 2.547 -19.836 1.00 91.88 106 ALA A O 1
ATOM 852 N N . ASP A 1 107 ? 5.959 0.677 -18.587 1.00 90.19 107 ASP A N 1
ATOM 853 C CA . ASP A 1 107 ? 5.950 -0.295 -19.680 1.00 90.19 107 ASP A CA 1
ATOM 854 C C . ASP A 1 107 ? 4.876 -1.349 -19.399 1.00 90.19 107 ASP A C 1
ATOM 856 O O . ASP A 1 107 ? 5.068 -2.253 -18.586 1.00 90.19 107 ASP A O 1
ATOM 860 N N . VAL A 1 108 ? 3.719 -1.193 -20.042 1.00 91.00 108 VAL A N 1
ATOM 861 C CA . VAL A 1 108 ? 2.548 -2.066 -19.862 1.00 91.00 108 VAL A CA 1
ATOM 862 C C . VAL A 1 108 ? 2.753 -3.433 -20.530 1.00 91.00 108 VAL A C 1
ATOM 864 O O . VAL A 1 108 ? 2.116 -4.402 -20.128 1.00 91.00 108 VAL A O 1
ATOM 867 N N . CYS A 1 109 ? 3.636 -3.526 -21.532 1.00 88.50 109 CYS A N 1
ATOM 868 C CA . CYS A 1 109 ? 3.844 -4.747 -22.316 1.00 88.50 109 CYS A CA 1
ATOM 869 C C . CYS A 1 109 ? 4.926 -5.656 -21.721 1.00 88.50 109 CYS A C 1
ATOM 871 O O . CYS A 1 109 ? 4.992 -6.838 -22.057 1.00 88.50 109 CYS A O 1
ATOM 873 N N . ASN A 1 110 ? 5.763 -5.133 -20.821 1.00 88.88 110 ASN A N 1
ATOM 874 C CA . ASN A 1 110 ? 6.726 -5.947 -20.095 1.00 88.88 110 ASN A CA 1
ATOM 875 C C . ASN A 1 110 ? 6.011 -7.008 -19.238 1.00 88.88 110 ASN A C 1
ATOM 877 O O . ASN A 1 110 ? 5.059 -6.728 -18.498 1.00 88.88 110 ASN A O 1
ATOM 881 N N . ARG A 1 111 ? 6.512 -8.244 -19.305 1.00 88.12 111 ARG A N 1
ATOM 882 C CA . ARG A 1 111 ? 6.026 -9.387 -18.526 1.00 88.12 111 ARG A CA 1
ATOM 883 C C . ARG A 1 111 ? 6.021 -9.098 -17.026 1.00 88.12 111 ARG A C 1
ATOM 885 O O . ARG A 1 111 ? 5.009 -9.354 -16.380 1.00 88.12 111 ARG A O 1
ATOM 892 N N . ALA A 1 112 ? 7.097 -8.526 -16.480 1.00 89.44 112 ALA A N 1
ATOM 893 C CA . ALA A 1 112 ? 7.169 -8.205 -15.052 1.00 89.44 112 ALA A CA 1
ATOM 894 C C . ALA A 1 112 ? 6.069 -7.210 -14.642 1.00 89.44 112 ALA A C 1
ATOM 896 O O . ALA A 1 112 ? 5.385 -7.411 -13.635 1.00 89.44 112 ALA A O 1
ATOM 897 N N . SER A 1 113 ? 5.827 -6.188 -15.470 1.00 91.94 113 SER A N 1
ATOM 898 C CA . SER A 1 113 ? 4.743 -5.229 -15.257 1.00 91.94 113 SER A CA 1
ATOM 899 C C . SER A 1 113 ? 3.364 -5.882 -15.341 1.00 91.94 113 SER A C 1
ATOM 901 O O . SER A 1 113 ? 2.502 -5.607 -14.509 1.00 91.94 113 SER A O 1
ATOM 903 N N . THR A 1 114 ? 3.165 -6.783 -16.306 1.00 92.69 114 THR A N 1
ATOM 904 C CA . THR A 1 114 ? 1.912 -7.536 -16.472 1.00 92.69 114 THR A CA 1
ATOM 905 C C . THR A 1 114 ? 1.624 -8.398 -15.244 1.00 92.69 114 THR A C 1
ATOM 907 O O . THR A 1 114 ? 0.512 -8.366 -14.718 1.00 92.69 114 THR A O 1
ATOM 910 N N . CYS A 1 115 ? 2.629 -9.119 -14.738 1.00 92.44 115 CYS A N 1
ATOM 911 C CA . CYS A 1 115 ? 2.502 -9.925 -13.526 1.00 92.44 115 CYS A CA 1
ATOM 912 C C . CYS A 1 115 ? 2.174 -9.064 -12.299 1.00 92.44 115 CYS A C 1
ATOM 914 O O . CYS A 1 115 ? 1.288 -9.426 -11.523 1.00 92.44 115 CYS A O 1
ATOM 916 N N . LEU A 1 116 ? 2.836 -7.909 -12.141 1.00 93.56 116 LEU A N 1
ATOM 917 C CA . LEU A 1 116 ? 2.523 -6.966 -11.065 1.00 93.56 116 LEU A CA 1
ATOM 918 C C . LEU A 1 116 ? 1.071 -6.477 -11.156 1.00 93.56 116 LEU A C 1
ATOM 920 O O . LEU A 1 116 ? 0.344 -6.515 -10.162 1.00 93.56 116 LEU A O 1
ATOM 924 N N . ALA A 1 117 ? 0.635 -6.039 -12.341 1.00 95.00 117 ALA A N 1
ATOM 925 C CA . ALA A 1 117 ? -0.729 -5.566 -12.548 1.00 95.00 117 ALA A CA 1
ATOM 926 C C . ALA A 1 117 ? -1.758 -6.661 -12.263 1.00 95.00 117 ALA A C 1
ATOM 928 O O . ALA A 1 117 ? -2.715 -6.404 -11.542 1.00 95.00 117 ALA A O 1
ATOM 929 N N . GLN A 1 118 ? -1.551 -7.885 -12.754 1.00 94.19 118 GLN A N 1
ATOM 930 C CA . GLN A 1 118 ? -2.440 -9.016 -12.474 1.00 94.19 118 GLN A CA 1
ATOM 931 C C . GLN A 1 118 ? -2.503 -9.350 -10.981 1.00 94.19 118 GLN A C 1
ATOM 933 O O . GLN A 1 118 ? -3.585 -9.615 -10.461 1.00 94.19 118 GLN A O 1
ATOM 938 N N . PHE A 1 119 ? -1.368 -9.306 -10.276 1.00 92.75 119 PHE A N 1
ATOM 939 C CA . PHE A 1 119 ? -1.336 -9.533 -8.833 1.00 92.75 119 PHE A CA 1
ATOM 940 C C . PHE A 1 119 ? -2.198 -8.509 -8.090 1.00 92.75 119 PHE A C 1
ATOM 942 O O . PHE A 1 119 ? -3.033 -8.887 -7.268 1.00 92.75 119 PHE A O 1
ATOM 949 N N . VAL A 1 120 ? -2.009 -7.222 -8.400 1.00 94.56 120 VAL A N 1
ATOM 950 C CA . VAL A 1 120 ? -2.712 -6.125 -7.728 1.00 94.56 120 VAL A CA 1
ATOM 951 C C . VAL A 1 120 ? -4.191 -6.100 -8.114 1.00 94.56 120 VAL A C 1
ATOM 953 O O . VAL A 1 120 ? -5.048 -6.113 -7.238 1.00 94.56 120 VAL A O 1
ATOM 956 N N . LEU A 1 121 ? -4.508 -6.143 -9.412 1.00 95.38 121 LEU A N 1
ATOM 957 C CA . LEU A 1 121 ? -5.884 -6.157 -9.931 1.00 95.38 121 LEU A CA 1
ATOM 958 C C . LEU A 1 121 ? -6.658 -7.431 -9.557 1.00 95.38 121 LEU A C 1
ATOM 960 O O . LEU A 1 121 ? -7.885 -7.422 -9.569 1.00 95.38 121 LEU A O 1
ATOM 964 N N . GLY A 1 122 ? -5.965 -8.505 -9.168 1.00 93.19 122 GLY A N 1
ATOM 965 C CA . GLY A 1 122 ? -6.558 -9.692 -8.548 1.00 93.19 122 GLY A CA 1
ATOM 966 C C . GLY A 1 122 ? -7.047 -9.478 -7.107 1.00 93.19 122 GLY A C 1
ATOM 967 O O . GLY A 1 122 ? -7.458 -10.440 -6.460 1.00 93.19 122 GLY A O 1
ATOM 968 N N . GLY A 1 123 ? -6.981 -8.248 -6.582 1.00 90.25 123 GLY A N 1
ATOM 969 C CA . GLY A 1 123 ? -7.458 -7.875 -5.247 1.00 90.25 123 GLY A CA 1
ATOM 970 C C . GLY A 1 123 ? -6.400 -7.969 -4.148 1.00 90.25 123 GLY A C 1
ATOM 971 O O . GLY A 1 123 ? -6.718 -7.790 -2.972 1.00 90.25 123 GLY A O 1
ATOM 972 N N . ARG A 1 124 ? -5.140 -8.253 -4.496 1.00 90.38 124 ARG A N 1
ATOM 973 C CA . ARG A 1 124 ? -4.044 -8.293 -3.522 1.00 90.38 124 ARG A CA 1
ATOM 974 C C . ARG A 1 124 ? -3.406 -6.917 -3.400 1.00 90.38 124 ARG A C 1
ATOM 976 O O . ARG A 1 124 ? -3.298 -6.172 -4.366 1.00 90.38 124 ARG A O 1
ATOM 983 N N . SER A 1 125 ? -2.952 -6.593 -2.196 1.00 91.62 125 SER A N 1
ATOM 984 C CA . SER A 1 125 ? -2.233 -5.347 -1.931 1.00 91.62 125 SER A CA 1
ATOM 985 C C . SER A 1 125 ? -0.761 -5.630 -1.666 1.00 91.62 125 SER A C 1
ATOM 987 O O . SER A 1 125 ? -0.407 -6.688 -1.145 1.00 91.62 125 SER A O 1
ATOM 989 N N . VAL A 1 126 ? 0.086 -4.672 -2.021 1.00 91.56 126 VAL A N 1
ATOM 990 C CA . VAL A 1 126 ? 1.539 -4.752 -1.910 1.00 91.56 126 VAL A CA 1
ATOM 991 C C . VAL A 1 126 ? 2.000 -3.604 -1.035 1.00 91.56 126 VAL A C 1
ATOM 993 O O . VAL A 1 126 ? 1.924 -2.440 -1.436 1.00 91.56 126 VAL A O 1
ATOM 996 N N . ALA A 1 127 ? 2.464 -3.923 0.169 1.00 91.69 127 ALA A N 1
ATOM 997 C CA . ALA A 1 127 ? 3.150 -2.940 0.986 1.00 91.69 127 ALA A CA 1
ATOM 998 C C . ALA A 1 127 ? 4.515 -2.633 0.358 1.00 91.69 127 ALA A C 1
ATOM 1000 O O . ALA A 1 127 ? 5.227 -3.526 -0.107 1.00 91.69 127 ALA A O 1
ATOM 1001 N N . LEU A 1 128 ? 4.851 -1.350 0.317 1.00 92.50 128 LEU A N 1
ATOM 1002 C CA . LEU A 1 128 ? 6.096 -0.849 -0.231 1.00 92.50 128 LEU A CA 1
ATOM 1003 C C . LEU A 1 128 ? 6.852 -0.166 0.899 1.00 92.50 128 LEU A C 1
ATOM 1005 O O . LEU A 1 128 ? 6.429 0.857 1.453 1.00 92.50 128 LEU A O 1
ATOM 1009 N N . ALA A 1 129 ? 7.979 -0.768 1.235 1.00 85.00 129 ALA A N 1
ATOM 1010 C CA . ALA A 1 129 ? 8.853 -0.310 2.289 1.00 85.00 129 ALA A CA 1
ATOM 1011 C C . ALA A 1 129 ? 10.257 -0.153 1.729 1.00 85.00 129 ALA A C 1
ATOM 1013 O O . ALA A 1 129 ? 10.678 -0.810 0.778 1.00 85.00 129 ALA A O 1
ATOM 1014 N N . HIS A 1 130 ? 11.021 0.698 2.378 1.00 71.69 130 HIS A N 1
ATOM 1015 C CA . HIS A 1 130 ? 12.458 0.529 2.389 1.00 71.69 130 HIS A CA 1
ATOM 1016 C C . HIS A 1 130 ? 12.799 0.003 3.777 1.00 71.69 130 HIS A C 1
ATOM 1018 O O . HIS A 1 130 ? 12.075 0.309 4.722 1.00 71.69 130 HIS A O 1
ATOM 1024 N N . ARG A 1 131 ? 13.893 -0.752 3.938 1.00 58.38 131 ARG A N 1
ATOM 1025 C CA . ARG A 1 131 ? 14.428 -1.016 5.282 1.00 58.38 131 ARG A CA 1
ATOM 1026 C C . ARG A 1 131 ? 14.924 0.310 5.841 1.00 58.38 131 ARG A C 1
ATOM 1028 O O . ARG A 1 131 ? 16.085 0.682 5.684 1.00 58.38 131 ARG A O 1
ATOM 1035 N N . LEU A 1 132 ? 14.003 1.090 6.376 1.00 52.66 132 LEU A N 1
ATOM 1036 C CA . LEU A 1 132 ? 14.311 2.275 7.120 1.00 52.66 132 LEU A CA 1
ATOM 1037 C C . LEU A 1 132 ? 14.693 1.771 8.502 1.00 52.66 132 LEU A C 1
ATOM 1039 O O . LEU A 1 132 ? 13.879 1.178 9.193 1.00 52.66 132 LEU A O 1
ATOM 1043 N N . GLN A 1 133 ? 15.937 1.994 8.911 1.00 44.69 133 GLN A N 1
ATOM 1044 C CA . GLN A 1 133 ? 16.303 1.896 10.322 1.00 44.69 133 GLN A CA 1
ATOM 1045 C C . GLN A 1 133 ? 15.667 3.079 11.070 1.00 44.69 133 GLN A C 1
ATOM 1047 O O . GLN A 1 133 ? 16.357 3.983 11.529 1.00 44.69 133 GLN A O 1
ATOM 1052 N N . PHE A 1 134 ? 14.338 3.132 11.110 1.00 48.50 134 PHE A N 1
ATOM 1053 C CA . PHE A 1 134 ? 13.613 4.003 12.014 1.00 48.50 134 PHE A CA 1
ATOM 1054 C C . PHE A 1 134 ? 12.989 3.114 13.075 1.00 48.50 134 PHE A C 1
ATOM 1056 O O . PHE A 1 134 ? 11.918 2.550 12.898 1.00 48.50 134 PHE A O 1
ATOM 1063 N N . SER A 1 135 ? 13.658 3.028 14.220 1.00 39.66 135 SER A N 1
ATOM 1064 C CA . SER A 1 135 ? 12.946 2.777 15.461 1.00 39.66 135 SER A CA 1
ATOM 1065 C C . SER A 1 135 ? 12.096 4.018 15.733 1.00 39.66 135 SER A C 1
ATOM 1067 O O . SER A 1 135 ? 12.580 4.999 16.303 1.00 39.66 135 SER A O 1
ATOM 1069 N N . PHE A 1 136 ? 10.837 4.017 15.296 1.00 43.56 136 PHE A N 1
ATOM 1070 C CA . PHE A 1 136 ? 9.864 4.868 15.973 1.00 43.56 136 PHE A CA 1
ATOM 1071 C C . PHE A 1 136 ? 9.873 4.467 17.453 1.00 43.56 136 PHE A C 1
ATOM 1073 O O . PHE A 1 136 ? 10.069 3.280 17.735 1.00 43.56 136 PHE A O 1
ATOM 1080 N N . PRO A 1 137 ? 9.726 5.409 18.403 1.00 39.47 137 PRO A N 1
ATOM 1081 C CA . PRO A 1 137 ? 9.556 5.033 19.797 1.00 39.47 137 PRO A CA 1
ATOM 1082 C C . PRO A 1 137 ? 8.388 4.051 19.842 1.00 39.47 137 PRO A C 1
ATOM 1084 O O . PRO A 1 137 ? 7.258 4.409 19.505 1.00 39.47 137 PRO A O 1
ATOM 1087 N N . ALA A 1 138 ? 8.706 2.786 20.130 1.00 41.38 138 ALA A N 1
ATOM 1088 C CA . ALA A 1 138 ? 7.718 1.732 20.206 1.00 41.38 138 ALA A CA 1
ATOM 1089 C C . ALA A 1 138 ? 6.642 2.214 21.176 1.00 41.38 138 ALA A C 1
ATOM 1091 O O . ALA A 1 138 ? 6.969 2.737 22.247 1.00 41.38 138 ALA A O 1
ATOM 1092 N N . LEU A 1 139 ? 5.369 2.078 20.795 1.00 43.81 139 LEU A N 1
ATOM 1093 C CA . LEU A 1 139 ? 4.309 2.216 21.783 1.00 43.81 139 LEU A CA 1
ATOM 1094 C C . LEU A 1 139 ? 4.673 1.320 22.984 1.00 43.81 139 LEU A C 1
ATOM 1096 O O . LEU A 1 139 ? 5.190 0.219 22.763 1.00 43.81 139 LEU A O 1
ATOM 1100 N N . PRO A 1 140 ? 4.419 1.762 24.230 1.00 37.66 140 PRO A N 1
ATOM 1101 C CA . PRO A 1 140 ? 4.547 0.891 25.387 1.00 37.66 140 PRO A CA 1
ATOM 1102 C C . PRO A 1 140 ? 3.790 -0.405 25.090 1.00 37.66 140 PRO A C 1
ATOM 1104 O O . PRO A 1 140 ? 2.615 -0.388 24.715 1.00 37.66 140 PRO A O 1
ATOM 1107 N N . ASN A 1 141 ? 4.524 -1.511 25.148 1.00 41.50 141 ASN A N 1
ATOM 1108 C CA . ASN A 1 141 ? 4.170 -2.807 24.581 1.00 41.50 141 ASN A CA 1
ATOM 1109 C C . ASN A 1 141 ? 3.174 -3.563 25.484 1.00 41.50 141 ASN A C 1
ATOM 1111 O O . ASN A 1 141 ? 3.296 -4.766 25.687 1.00 41.50 141 ASN A O 1
ATOM 1115 N N . ASP A 1 142 ? 2.191 -2.856 26.044 1.00 41.03 142 ASP A N 1
ATOM 1116 C CA . ASP A 1 142 ? 1.277 -3.395 27.059 1.00 41.03 142 ASP A CA 1
ATOM 1117 C C . ASP A 1 142 ? 0.095 -4.163 26.446 1.00 41.03 142 ASP A C 1
ATOM 1119 O O . ASP A 1 142 ? -0.774 -4.665 27.155 1.00 41.03 142 ASP A O 1
ATOM 1123 N N . SER A 1 143 ? 0.052 -4.316 25.118 1.00 39.25 143 SER A N 1
ATOM 1124 C CA . SER A 1 143 ? -0.925 -5.184 24.464 1.00 39.25 143 SER A CA 1
ATOM 1125 C C . SER A 1 143 ? -0.284 -6.016 23.355 1.00 39.25 143 SER A C 1
ATOM 1127 O O . SER A 1 143 ? 0.124 -5.512 22.311 1.00 39.25 143 SER A O 1
ATOM 1129 N N . ASN A 1 144 ? -0.288 -7.338 23.545 1.00 39.12 144 ASN A N 1
ATOM 1130 C CA . ASN A 1 144 ? 0.097 -8.356 22.555 1.00 39.12 144 ASN A CA 1
ATOM 1131 C C . ASN A 1 144 ? -0.740 -8.326 21.250 1.00 39.12 144 ASN A C 1
ATOM 1133 O O . ASN A 1 144 ? -0.610 -9.218 20.418 1.00 39.12 144 ASN A O 1
ATOM 1137 N N . PHE A 1 145 ? -1.606 -7.326 21.057 1.00 42.06 145 PHE A N 1
ATOM 1138 C CA . PHE A 1 145 ? -2.533 -7.219 19.931 1.00 42.06 145 PHE A CA 1
ATOM 1139 C C . PHE A 1 145 ? -2.028 -6.354 18.766 1.00 42.06 145 PHE A C 1
ATOM 1141 O O . PHE A 1 145 ? -2.538 -6.499 17.658 1.00 42.06 145 PHE A O 1
ATOM 1148 N N . LEU A 1 146 ? -1.031 -5.483 18.965 1.00 43.25 146 LEU A N 1
ATOM 1149 C CA . LEU A 1 146 ? -0.567 -4.539 17.926 1.00 43.25 146 LEU A CA 1
ATOM 1150 C C . LEU A 1 146 ? 0.783 -4.912 17.283 1.00 43.25 146 LEU A C 1
ATOM 1152 O O . LEU A 1 146 ? 1.331 -4.158 16.482 1.00 43.25 146 LEU A O 1
ATOM 1156 N N . THR A 1 147 ? 1.306 -6.102 17.571 1.00 39.84 147 THR A N 1
ATOM 1157 C CA . THR A 1 147 ? 2.701 -6.516 17.324 1.00 39.84 147 THR A CA 1
ATOM 1158 C C . THR A 1 147 ? 3.071 -6.863 15.873 1.00 39.84 147 THR A C 1
ATOM 1160 O O . THR A 1 147 ? 4.123 -7.459 15.650 1.00 39.84 147 THR A O 1
ATOM 1163 N N . SER A 1 148 ? 2.274 -6.511 14.856 1.00 45.22 148 SER A N 1
ATOM 1164 C CA . SER A 1 148 ? 2.589 -6.922 13.470 1.00 45.22 148 SER A CA 1
ATOM 1165 C C . SER A 1 148 ? 2.559 -5.845 12.391 1.00 45.22 148 SER A C 1
ATOM 1167 O O . SER A 1 148 ? 2.950 -6.142 11.260 1.00 45.22 148 SER A O 1
ATOM 1169 N N . CYS A 1 149 ? 2.196 -4.597 12.700 1.00 46.41 149 CYS A N 1
ATOM 1170 C CA . CYS A 1 149 ? 2.328 -3.531 11.710 1.00 46.41 149 CYS A CA 1
ATOM 1171 C C . CYS A 1 149 ? 3.798 -3.106 11.645 1.00 46.41 149 CYS A C 1
ATOM 1173 O O . CYS A 1 149 ? 4.275 -2.373 12.509 1.00 46.41 149 CYS A O 1
ATOM 1175 N N . SER A 1 150 ? 4.530 -3.593 10.640 1.00 53.12 150 SER A N 1
ATOM 1176 C CA . SER A 1 150 ? 5.872 -3.088 10.346 1.00 53.12 150 SER A CA 1
ATOM 1177 C C . SER A 1 150 ? 5.775 -1.575 10.142 1.00 53.12 150 SER A C 1
ATOM 1179 O O . SER A 1 150 ? 5.048 -1.099 9.272 1.00 53.12 150 SER A O 1
ATOM 1181 N N . THR A 1 151 ? 6.482 -0.814 10.974 1.00 59.41 151 THR A N 1
ATOM 1182 C CA . THR A 1 151 ? 6.505 0.657 10.965 1.00 59.41 151 THR A CA 1
ATOM 1183 C C . THR A 1 151 ? 7.183 1.250 9.731 1.00 59.41 151 THR A C 1
ATOM 1185 O O . THR A 1 151 ? 7.224 2.468 9.569 1.00 59.41 151 THR A O 1
ATOM 1188 N N . ASP A 1 152 ? 7.705 0.397 8.852 1.00 74.25 152 ASP A N 1
ATOM 1189 C CA . ASP A 1 152 ? 8.626 0.790 7.788 1.00 74.25 152 ASP A CA 1
ATOM 1190 C C . ASP A 1 152 ? 7.928 0.881 6.422 1.00 74.25 152 ASP A C 1
ATOM 1192 O O . ASP A 1 152 ? 8.530 1.295 5.427 1.00 74.25 152 ASP A O 1
ATOM 1196 N N . GLU A 1 153 ? 6.648 0.506 6.360 1.00 84.75 153 GLU A N 1
ATOM 1197 C CA . GLU A 1 153 ? 5.819 0.657 5.170 1.00 84.75 153 GLU A CA 1
ATOM 1198 C C . GLU A 1 153 ? 5.534 2.145 4.931 1.00 84.75 153 GLU A C 1
ATOM 1200 O O . GLU A 1 153 ? 4.904 2.805 5.757 1.00 84.75 153 GLU A O 1
ATOM 1205 N N . ALA A 1 154 ? 5.977 2.688 3.796 1.00 89.44 154 ALA A N 1
ATOM 1206 C CA . ALA A 1 154 ? 5.739 4.089 3.442 1.00 89.44 154 ALA A CA 1
ATOM 1207 C C . ALA A 1 154 ? 4.577 4.242 2.456 1.00 89.44 154 ALA A C 1
ATOM 1209 O O . ALA A 1 154 ? 3.828 5.222 2.509 1.00 89.44 154 ALA A O 1
ATOM 1210 N N . LEU A 1 155 ? 4.432 3.274 1.548 1.00 93.94 155 LEU A N 1
ATOM 1211 C CA . LEU A 1 155 ? 3.436 3.287 0.485 1.00 93.94 155 LEU A CA 1
ATOM 1212 C C . LEU A 1 155 ? 2.721 1.930 0.423 1.00 93.94 155 LEU A C 1
ATOM 1214 O O . LEU A 1 155 ? 3.244 0.907 0.860 1.00 93.94 155 LEU A O 1
ATOM 1218 N N . LEU A 1 156 ? 1.525 1.914 -0.152 1.00 94.56 156 LEU A N 1
ATOM 1219 C CA . LEU A 1 156 ? 0.765 0.695 -0.425 1.00 94.56 156 LEU A CA 1
ATOM 1220 C C . LEU A 1 156 ? 0.239 0.753 -1.858 1.00 94.56 156 LEU A C 1
ATOM 1222 O O . LEU A 1 156 ? -0.480 1.684 -2.216 1.00 94.56 156 LEU A O 1
ATOM 1226 N N . LEU A 1 157 ? 0.578 -0.243 -2.669 1.00 96.38 157 LEU A N 1
ATOM 1227 C CA . LEU A 1 157 ? 0.024 -0.422 -4.007 1.00 96.38 157 LEU A CA 1
ATOM 1228 C C . LEU A 1 157 ? -1.159 -1.396 -3.926 1.00 96.38 157 LEU A C 1
ATOM 1230 O O . LEU A 1 157 ? -1.015 -2.524 -3.458 1.00 96.38 157 LEU A O 1
ATOM 1234 N N . THR A 1 158 ? -2.341 -0.957 -4.346 1.00 95.12 158 THR A N 1
ATOM 1235 C CA . THR A 1 158 ? -3.588 -1.737 -4.266 1.00 95.12 158 THR A CA 1
ATOM 1236 C C . THR A 1 158 ? -4.518 -1.396 -5.434 1.00 95.12 158 THR A C 1
ATOM 1238 O O . THR A 1 158 ? -4.200 -0.520 -6.240 1.00 95.12 158 THR A O 1
ATOM 1241 N N . CYS A 1 159 ? -5.662 -2.069 -5.553 1.00 95.44 159 CYS A N 1
ATOM 1242 C CA . CYS A 1 159 ? -6.697 -1.731 -6.527 1.00 95.44 159 CYS A CA 1
ATOM 1243 C C . CYS A 1 159 ? -8.035 -1.402 -5.860 1.00 95.44 159 CYS A C 1
ATOM 1245 O O . CYS A 1 159 ? -8.426 -2.023 -4.874 1.00 95.44 159 CYS A O 1
ATOM 1247 N N . HIS A 1 160 ? -8.778 -0.478 -6.468 1.00 94.62 160 HIS A N 1
ATOM 1248 C CA . HIS A 1 160 ? -10.188 -0.229 -6.157 1.00 94.62 160 HIS A CA 1
ATOM 1249 C C . HIS A 1 160 ?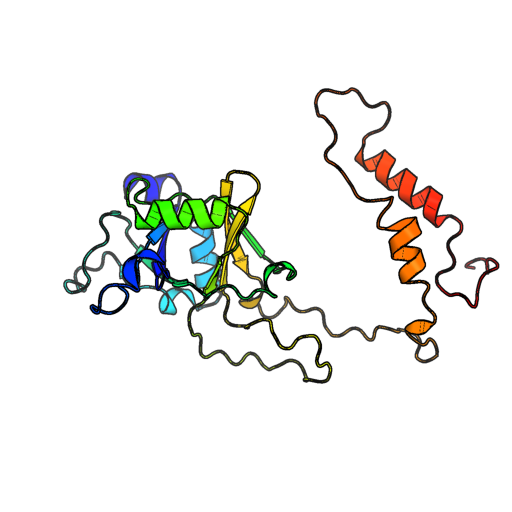 -10.999 -0.489 -7.424 1.00 94.62 160 HIS A C 1
ATOM 1251 O O . HIS A 1 160 ? -10.920 0.277 -8.387 1.00 94.62 160 HIS A O 1
ATOM 1257 N N . GLY A 1 161 ? -11.728 -1.606 -7.458 1.00 92.25 161 GLY A N 1
ATOM 1258 C CA . GLY A 1 161 ? -12.303 -2.117 -8.703 1.00 92.25 161 GLY A CA 1
ATOM 1259 C C . GLY A 1 161 ? -11.199 -2.533 -9.679 1.00 92.25 161 GLY A C 1
ATOM 1260 O O . GLY A 1 161 ? -10.295 -3.273 -9.312 1.00 92.25 161 GLY A O 1
ATOM 1261 N N . SER A 1 162 ? -11.244 -2.036 -10.914 1.00 93.38 162 SER A N 1
ATOM 1262 C CA . SER A 1 162 ? -10.283 -2.370 -11.977 1.00 93.38 162 SER A CA 1
ATOM 1263 C C . SER A 1 162 ? -9.154 -1.343 -12.142 1.00 93.38 162 SER A C 1
ATOM 1265 O O . SER A 1 162 ? -8.557 -1.249 -13.212 1.00 93.38 162 SER A O 1
ATOM 1267 N N . VAL A 1 163 ? -8.902 -0.511 -11.129 1.00 96.81 163 VAL A N 1
ATOM 1268 C CA . VAL A 1 163 ? -7.942 0.598 -11.213 1.00 96.81 163 VAL A CA 1
ATOM 1269 C C . VAL A 1 163 ? -6.918 0.474 -10.095 1.00 96.81 163 VAL A C 1
ATOM 1271 O O . VAL A 1 163 ? -7.286 0.307 -8.933 1.00 96.81 163 VAL A O 1
ATOM 1274 N N . MET A 1 164 ? -5.636 0.575 -10.447 1.00 97.81 164 MET A N 1
ATOM 1275 C CA . MET A 1 164 ? -4.521 0.549 -9.500 1.00 97.81 164 MET A CA 1
ATOM 1276 C C . MET A 1 164 ? -4.298 1.924 -8.864 1.00 97.81 164 MET A C 1
ATOM 1278 O O . MET A 1 164 ? -4.373 2.962 -9.529 1.00 97.81 164 MET A O 1
ATOM 1282 N N . TYR A 1 165 ? -3.975 1.915 -7.575 1.00 98.19 165 TYR A N 1
ATOM 1283 C CA . TYR A 1 165 ? -3.715 3.093 -6.763 1.00 98.19 165 TYR A CA 1
ATOM 1284 C C . TYR A 1 165 ? -2.471 2.902 -5.905 1.00 98.19 165 TYR A C 1
ATOM 1286 O O . TYR A 1 165 ? -2.240 1.827 -5.352 1.00 98.19 165 TYR A O 1
ATOM 1294 N N . ILE A 1 166 ? -1.717 3.984 -5.735 1.00 97.94 166 ILE A N 1
ATOM 1295 C CA . ILE A 1 166 ? -0.678 4.109 -4.723 1.00 97.94 166 ILE A CA 1
ATOM 1296 C C . ILE A 1 166 ? -1.217 4.948 -3.571 1.00 97.94 166 ILE A C 1
ATOM 1298 O O . ILE A 1 166 ? -1.695 6.069 -3.750 1.00 97.94 166 ILE A O 1
ATOM 1302 N N . HIS A 1 167 ? -1.169 4.378 -2.379 1.00 96.00 167 HIS A N 1
ATOM 1303 C CA . HIS A 1 167 ? -1.563 5.014 -1.137 1.00 96.00 167 HIS A CA 1
ATOM 1304 C C . HIS A 1 167 ? -0.312 5.474 -0.398 1.00 96.00 167 HIS A C 1
ATOM 1306 O O . HIS A 1 167 ? 0.645 4.712 -0.274 1.00 96.00 167 HIS A O 1
ATOM 1312 N N . VAL A 1 168 ? -0.336 6.700 0.120 1.00 94.19 168 VAL A N 1
ATOM 1313 C CA . VAL A 1 168 ? 0.693 7.204 1.033 1.00 94.19 168 VAL A CA 1
ATOM 1314 C C . VAL A 1 168 ? 0.258 6.867 2.447 1.00 94.19 168 VAL A C 1
ATOM 1316 O O . VAL A 1 168 ? -0.795 7.333 2.894 1.00 94.19 168 VAL A O 1
ATOM 1319 N N . LEU A 1 169 ? 1.035 6.030 3.130 1.00 91.00 169 LEU A N 1
ATOM 1320 C CA . LEU A 1 169 ? 0.677 5.548 4.455 1.00 91.00 169 LEU A CA 1
ATOM 1321 C C . LEU A 1 169 ? 0.936 6.611 5.517 1.00 91.00 169 LEU A C 1
ATOM 1323 O O . LEU A 1 169 ? 1.830 7.447 5.416 1.00 91.00 169 LEU A O 1
ATOM 1327 N N . ALA A 1 170 ? 0.099 6.582 6.540 1.00 86.38 170 ALA A N 1
ATOM 1328 C CA . ALA A 1 170 ? 0.132 7.495 7.663 1.00 86.38 170 ALA A CA 1
ATOM 1329 C C . ALA A 1 170 ? 1.329 7.230 8.593 1.00 86.38 170 ALA A C 1
ATOM 1331 O O . ALA A 1 170 ? 1.787 8.144 9.257 1.00 86.38 170 ALA A O 1
ATOM 1332 N N . THR A 1 171 ? 1.892 6.021 8.573 1.00 78.19 171 THR A N 1
ATOM 1333 C CA . THR A 1 171 ? 3.070 5.572 9.345 1.00 78.19 171 THR A CA 1
ATOM 1334 C C . THR A 1 171 ? 4.280 6.503 9.246 1.00 78.19 171 THR A C 1
ATOM 1336 O O . THR A 1 171 ? 5.014 6.665 10.214 1.00 78.19 171 THR A O 1
ATOM 1339 N N . ILE A 1 172 ? 4.469 7.191 8.117 1.00 77.62 172 ILE A N 1
ATOM 1340 C CA . ILE A 1 172 ? 5.552 8.177 7.958 1.00 77.62 172 ILE A CA 1
ATOM 1341 C C . ILE A 1 172 ? 5.226 9.541 8.609 1.00 77.62 172 ILE A C 1
ATOM 1343 O O . ILE A 1 172 ? 6.013 10.483 8.511 1.00 77.62 172 ILE A O 1
ATOM 1347 N N . PHE A 1 173 ? 4.057 9.684 9.245 1.00 75.88 173 PHE A N 1
ATOM 1348 C CA . PHE A 1 173 ? 3.567 10.883 9.920 1.00 75.88 173 PHE A CA 1
ATOM 1349 C C . PHE A 1 173 ? 3.384 10.604 11.434 1.00 75.88 173 PHE A C 1
ATOM 1351 O O . PHE A 1 173 ? 2.472 9.882 11.806 1.00 75.88 173 PHE A O 1
ATOM 1358 N N . PRO A 1 174 ? 4.154 11.227 12.350 1.00 62.06 174 PRO A N 1
ATOM 1359 C CA . PRO A 1 174 ? 4.151 10.886 13.786 1.00 62.06 174 PRO A CA 1
ATOM 1360 C C . PRO A 1 174 ? 2.838 11.123 14.562 1.00 62.06 174 PRO A C 1
ATOM 1362 O O . PRO A 1 174 ? 2.749 10.742 15.720 1.00 62.06 174 PRO A O 1
ATOM 1365 N N . MET A 1 175 ? 1.813 11.735 13.960 1.00 60.69 175 MET A N 1
ATOM 1366 C CA . MET A 1 175 ? 0.550 12.094 14.633 1.00 60.69 175 MET A CA 1
ATOM 1367 C C . MET A 1 175 ? -0.604 11.123 14.353 1.00 60.69 175 MET A C 1
ATOM 1369 O O . MET A 1 175 ? -1.757 11.423 14.647 1.00 60.69 175 MET A O 1
ATOM 1373 N N . THR A 1 176 ? -0.332 9.988 13.714 1.00 55.41 176 THR A N 1
ATOM 1374 C CA . THR A 1 176 ? -1.391 9.166 13.111 1.00 55.41 176 THR A CA 1
ATOM 1375 C C . THR A 1 176 ? -1.857 8.012 13.978 1.00 55.41 176 THR A C 1
ATOM 1377 O O . THR A 1 176 ? -2.796 7.315 13.598 1.00 55.41 176 THR A O 1
ATOM 1380 N N . HIS A 1 177 ? -1.233 7.813 15.135 1.00 55.34 177 HIS A N 1
ATOM 1381 C CA . HIS A 1 177 ? -1.739 6.883 16.128 1.00 55.34 177 HIS A CA 1
ATOM 1382 C C . HIS A 1 177 ? -2.633 7.639 17.109 1.00 55.34 177 HIS A C 1
ATOM 1384 O O . HIS A 1 177 ? -2.179 8.627 17.694 1.00 55.34 177 HIS A O 1
ATOM 1390 N N . PRO A 1 178 ? -3.896 7.212 17.300 1.00 55.41 178 PRO A N 1
ATOM 1391 C CA . PRO A 1 178 ? -4.667 7.713 18.422 1.00 55.41 178 PRO A CA 1
ATOM 1392 C C . PRO A 1 178 ? -3.875 7.408 19.696 1.00 55.41 178 PRO A C 1
ATOM 1394 O O . PRO A 1 178 ? -3.316 6.317 19.834 1.00 55.41 178 PRO A O 1
ATOM 1397 N N . GLN A 1 179 ? -3.801 8.371 20.618 1.00 52.94 179 GLN A N 1
ATOM 1398 C CA . GLN A 1 179 ? -3.363 8.064 21.977 1.00 52.94 179 GLN A CA 1
ATOM 1399 C C . GLN A 1 179 ? -4.196 6.875 22.466 1.00 52.94 179 GLN A C 1
ATOM 1401 O O . GLN A 1 179 ? -5.379 6.794 22.128 1.00 52.94 179 GLN A O 1
ATOM 1406 N N . ASN A 1 180 ? -3.597 5.946 23.213 1.00 53.47 180 ASN A N 1
ATOM 1407 C CA . ASN A 1 180 ? -4.347 4.883 23.876 1.00 53.47 180 ASN A CA 1
ATOM 1408 C C . ASN A 1 180 ? -5.334 5.548 24.844 1.00 53.47 180 ASN A C 1
ATOM 1410 O O . ASN A 1 180 ? -5.000 5.821 25.994 1.00 53.47 180 ASN A O 1
ATOM 1414 N N . ILE A 1 181 ? -6.529 5.882 24.359 1.00 52.75 181 ILE A N 1
ATOM 1415 C CA . ILE A 1 181 ? -7.618 6.358 25.196 1.00 52.75 181 ILE A CA 1
ATOM 1416 C C . ILE A 1 181 ? -8.017 5.131 26.015 1.00 52.75 181 ILE A C 1
ATOM 1418 O O . ILE A 1 181 ? -8.333 4.098 25.411 1.00 52.75 181 ILE A O 1
ATOM 1422 N N . PRO A 1 182 ? -7.973 5.194 27.358 1.00 54.59 182 PRO A N 1
ATOM 1423 C CA . PRO A 1 182 ? -8.494 4.117 28.182 1.00 54.59 182 PRO A CA 1
ATOM 1424 C C . PRO A 1 182 ? -9.900 3.777 27.685 1.00 54.59 182 PRO A C 1
ATOM 1426 O O . PRO A 1 182 ? -10.732 4.675 27.548 1.00 54.59 182 PRO A O 1
ATOM 1429 N N . LEU A 1 183 ? -10.167 2.498 27.384 1.00 57.16 183 LEU A N 1
ATOM 1430 C CA . LEU A 1 183 ? -11.467 2.047 26.857 1.00 57.16 183 LEU A CA 1
ATOM 1431 C C . LEU A 1 183 ? -12.643 2.455 27.765 1.00 57.16 183 LEU A C 1
ATOM 1433 O O . LEU A 1 183 ? -13.802 2.396 27.359 1.00 57.16 183 LEU A O 1
ATOM 1437 N N . THR A 1 184 ? -12.349 2.849 29.002 1.00 54.16 184 THR A N 1
ATOM 1438 C CA . THR A 1 184 ? -13.314 3.231 30.012 1.00 54.16 184 THR A CA 1
ATOM 1439 C C . THR A 1 184 ? -12.941 4.614 30.559 1.00 54.16 184 THR A C 1
ATOM 1441 O O . THR A 1 184 ? -11.909 4.813 31.191 1.00 54.16 184 THR A O 1
ATOM 1444 N N . SER A 1 185 ? -13.797 5.611 30.318 1.00 57.19 185 SER A N 1
ATOM 1445 C CA . SER A 1 185 ? -13.737 6.893 31.042 1.00 57.19 185 SER A CA 1
ATOM 1446 C C . SER A 1 185 ? -14.177 6.738 32.502 1.00 57.19 185 SER A C 1
ATOM 1448 O O . SER A 1 185 ? -13.927 7.612 33.328 1.00 57.19 185 SER A O 1
ATOM 1450 N N . ASN A 1 186 ? -14.829 5.616 32.819 1.00 61.56 186 ASN A N 1
ATOM 1451 C CA . ASN A 1 186 ? -15.277 5.253 34.148 1.00 61.56 186 ASN A CA 1
ATOM 1452 C C . ASN A 1 186 ? -14.529 3.990 34.612 1.00 61.56 186 ASN A C 1
ATOM 1454 O O . ASN A 1 186 ? -14.766 2.921 34.044 1.00 61.56 186 ASN A O 1
ATOM 1458 N N . PRO A 1 187 ? -13.670 4.077 35.643 1.00 61.22 187 PRO A N 1
ATOM 1459 C CA . PRO A 1 187 ? -12.913 2.930 36.147 1.00 61.22 187 PRO A CA 1
ATOM 1460 C C . PRO A 1 187 ? -13.804 1.796 36.684 1.00 61.22 187 PRO A C 1
ATOM 1462 O O . PRO A 1 187 ? -13.326 0.678 36.840 1.00 61.22 187 PRO A O 1
ATOM 1465 N N . ASN A 1 188 ? -15.093 2.056 36.927 1.00 65.25 188 ASN A N 1
ATOM 1466 C CA . ASN A 1 188 ? -16.033 1.085 37.492 1.00 65.25 188 ASN A CA 1
ATOM 1467 C C . ASN A 1 188 ? -16.771 0.226 36.452 1.00 65.25 188 ASN A C 1
ATOM 1469 O O . ASN A 1 188 ? -17.611 -0.581 36.836 1.00 65.25 188 ASN A O 1
ATOM 1473 N N . VAL A 1 189 ? -16.525 0.420 35.155 1.00 64.44 189 VAL A N 1
ATOM 1474 C CA . VAL A 1 189 ? -17.188 -0.350 34.091 1.00 64.44 189 VAL A CA 1
ATOM 1475 C C . VAL A 1 189 ? -16.173 -1.309 33.496 1.00 64.44 189 VAL A C 1
ATOM 1477 O O . VAL A 1 189 ? -15.179 -0.866 32.918 1.00 64.44 189 VAL A O 1
ATOM 1480 N N . ALA A 1 190 ? -16.414 -2.612 33.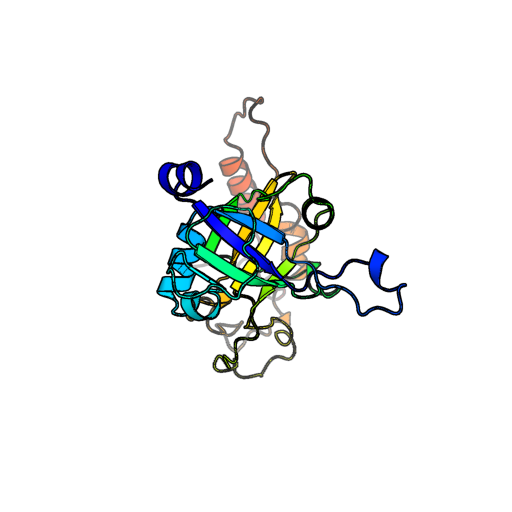611 1.00 67.44 190 ALA A N 1
ATOM 1481 C CA . ALA A 1 190 ? -15.569 -3.585 32.941 1.00 67.44 190 ALA A CA 1
ATOM 1482 C C . ALA A 1 190 ? -15.878 -3.564 31.431 1.00 67.44 190 ALA A C 1
ATOM 1484 O O . ALA A 1 190 ? -17.038 -3.427 31.041 1.00 67.44 190 ALA A O 1
ATOM 1485 N N . PRO A 1 191 ? -14.888 -3.753 30.538 1.00 65.00 191 PRO A N 1
ATOM 1486 C CA . PRO A 1 191 ? -15.137 -3.840 29.096 1.00 65.00 191 PRO A CA 1
ATOM 1487 C C . PRO A 1 191 ? -16.197 -4.889 28.711 1.00 65.00 191 PRO A C 1
ATOM 1489 O O . PRO A 1 191 ? -16.877 -4.728 27.701 1.00 65.00 191 PRO A O 1
ATOM 1492 N N . GLY A 1 192 ? -16.352 -5.938 29.529 1.00 70.56 192 GLY A N 1
ATOM 1493 C CA . GLY A 1 192 ? -17.359 -6.988 29.357 1.00 70.56 192 GLY A CA 1
ATOM 1494 C C . GLY A 1 192 ? -18.802 -6.569 29.658 1.00 70.56 192 GLY A C 1
ATOM 1495 O O . GLY A 1 192 ? -19.715 -7.288 29.269 1.00 70.56 192 GLY A O 1
ATOM 1496 N N . ASP A 1 193 ? -19.027 -5.414 30.291 1.00 78.69 193 ASP A N 1
ATOM 1497 C CA . ASP A 1 193 ? -20.378 -4.925 30.600 1.00 78.69 193 ASP A CA 1
ATOM 1498 C C . ASP A 1 193 ? -21.068 -4.312 29.375 1.00 78.69 193 ASP A C 1
ATOM 1500 O O . ASP A 1 193 ? -22.294 -4.162 29.346 1.00 78.69 193 ASP A O 1
ATOM 1504 N N . TYR A 1 194 ? -20.286 -3.935 28.360 1.00 84.94 194 TYR A N 1
ATOM 1505 C CA . TYR A 1 194 ? -20.806 -3.370 27.126 1.00 84.94 194 TYR A CA 1
ATOM 1506 C C . TYR A 1 194 ? -21.434 -4.445 26.246 1.00 84.94 194 TYR A C 1
ATOM 1508 O O . TYR A 1 194 ? -20.863 -5.506 25.992 1.00 84.94 194 TYR A O 1
ATOM 1516 N N . ARG A 1 195 ? -22.579 -4.103 25.654 1.00 89.94 195 ARG A N 1
ATOM 1517 C CA . ARG A 1 195 ? -23.336 -4.958 24.729 1.00 89.94 195 ARG A CA 1
ATOM 1518 C C . ARG A 1 195 ? -22.702 -4.987 23.331 1.00 89.94 195 ARG A C 1
ATOM 1520 O O . ARG A 1 195 ? -23.383 -4.761 22.333 1.00 89.94 195 ARG A O 1
ATOM 1527 N N . ILE A 1 196 ? -21.389 -5.230 23.248 1.00 89.81 196 ILE A N 1
ATOM 1528 C CA . ILE A 1 196 ? -20.583 -5.112 22.019 1.00 89.81 196 ILE A CA 1
ATOM 1529 C C . ILE A 1 196 ? -21.117 -6.041 20.927 1.00 89.81 196 ILE A C 1
ATOM 1531 O O . ILE A 1 196 ? -21.380 -5.592 19.813 1.00 89.81 196 ILE A O 1
ATOM 1535 N N . GLN A 1 197 ? -21.333 -7.321 21.247 1.00 91.38 197 GLN A N 1
ATOM 1536 C CA . GLN A 1 197 ? -21.828 -8.291 20.267 1.00 91.38 197 GLN A CA 1
ATOM 1537 C C . GLN A 1 197 ? -23.238 -7.927 19.780 1.00 91.38 197 GLN A C 1
ATOM 1539 O O . GLN A 1 197 ? -23.493 -7.926 18.577 1.00 91.38 197 GLN A O 1
ATOM 1544 N N . ALA A 1 198 ? -24.126 -7.514 20.691 1.00 92.31 198 ALA A N 1
ATOM 1545 C CA . ALA A 1 198 ? -25.462 -7.050 20.324 1.00 92.31 198 ALA A CA 1
ATOM 1546 C C . ALA A 1 198 ? -25.408 -5.791 19.443 1.00 92.31 198 ALA A C 1
ATOM 1548 O O . ALA A 1 198 ? -26.167 -5.686 18.484 1.00 92.31 198 ALA A O 1
ATOM 1549 N N . PHE A 1 199 ? -24.496 -4.855 19.722 1.00 93.06 199 PHE A N 1
ATOM 1550 C CA . PHE A 1 199 ? -24.292 -3.663 18.899 1.00 93.06 199 PHE A CA 1
ATOM 1551 C C . PHE A 1 199 ? -23.822 -4.022 17.483 1.00 93.06 199 PHE A C 1
ATOM 1553 O O . PHE A 1 199 ? -24.337 -3.483 16.501 1.00 93.06 199 PHE A O 1
ATOM 1560 N N . ILE A 1 200 ? -22.894 -4.976 17.362 1.00 94.12 200 ILE A N 1
ATOM 1561 C CA . ILE A 1 200 ? -22.424 -5.474 16.065 1.00 94.12 200 ILE A CA 1
ATOM 1562 C C . ILE A 1 200 ? -23.575 -6.109 15.276 1.00 94.12 200 ILE A C 1
ATOM 1564 O O . ILE A 1 200 ? -23.782 -5.773 14.107 1.00 94.12 200 ILE A O 1
ATOM 1568 N N . ASP A 1 201 ? -24.324 -7.011 15.906 1.00 94.88 201 ASP A N 1
ATOM 1569 C CA . ASP A 1 201 ? -25.323 -7.834 15.224 1.00 94.88 201 ASP A CA 1
ATOM 1570 C C . ASP A 1 201 ? -26.618 -7.079 14.910 1.00 94.88 201 ASP A C 1
ATOM 1572 O O . ASP A 1 201 ? -27.202 -7.295 13.849 1.00 94.88 201 ASP A O 1
ATOM 1576 N N . GLN A 1 202 ? -27.060 -6.191 15.802 1.00 93.38 202 GLN A N 1
ATOM 1577 C CA . GLN A 1 202 ? -28.377 -5.550 15.711 1.00 93.38 202 GLN A CA 1
ATOM 1578 C C . GLN A 1 202 ? -28.320 -4.135 15.123 1.00 93.38 202 GLN A C 1
ATOM 1580 O O . GLN A 1 202 ? -29.315 -3.687 14.555 1.00 93.38 202 GLN A O 1
ATOM 1585 N N . ILE A 1 203 ? -27.174 -3.445 15.213 1.00 93.56 203 ILE A N 1
ATOM 1586 C CA . ILE A 1 203 ? -27.013 -2.081 14.685 1.00 93.56 203 ILE A CA 1
ATOM 1587 C C . ILE A 1 203 ? -26.004 -2.045 13.540 1.00 93.56 203 ILE A C 1
ATOM 1589 O O . ILE A 1 203 ? -26.375 -1.692 12.421 1.00 93.56 203 ILE A O 1
ATOM 1593 N N . LEU A 1 204 ? -24.742 -2.429 13.767 1.00 94.44 204 LEU A N 1
ATOM 1594 C CA . LEU A 1 204 ? -23.687 -2.217 12.765 1.00 94.44 204 LEU A CA 1
ATOM 1595 C C . LEU A 1 204 ? -23.904 -3.026 11.484 1.00 94.44 204 LEU A C 1
ATOM 1597 O O . LEU A 1 204 ? -23.819 -2.464 10.391 1.00 94.44 204 LEU A O 1
ATOM 1601 N N . ARG A 1 205 ? -24.169 -4.336 11.590 1.00 94.69 205 ARG A N 1
ATOM 1602 C CA . ARG A 1 205 ? -24.374 -5.195 10.410 1.00 94.69 205 ARG A CA 1
ATOM 1603 C C . ARG A 1 205 ? -25.624 -4.795 9.607 1.00 94.69 205 ARG A C 1
ATOM 1605 O O . ARG A 1 205 ? -25.480 -4.676 8.389 1.00 94.69 205 ARG A O 1
ATOM 1612 N N . PRO A 1 206 ? -26.799 -4.539 10.220 1.00 93.75 206 PRO A N 1
ATOM 1613 C CA . PRO A 1 206 ? -27.981 -4.075 9.487 1.00 93.75 206 PRO A CA 1
ATOM 1614 C C . PRO A 1 206 ? -27.830 -2.670 8.891 1.00 93.75 206 PRO A C 1
ATOM 1616 O O . PRO A 1 206 ? -28.380 -2.401 7.828 1.00 93.75 206 PRO A O 1
ATOM 1619 N N . SER A 1 207 ? -27.037 -1.800 9.526 1.00 95.69 207 SER A N 1
ATOM 1620 C CA . SER A 1 207 ? -26.806 -0.418 9.079 1.00 95.69 207 SER A CA 1
ATOM 1621 C C . SER A 1 207 ? -25.702 -0.268 8.021 1.00 95.69 207 SER A C 1
ATOM 1623 O O . SER A 1 207 ? -25.291 0.855 7.714 1.00 95.69 207 SER A O 1
ATOM 1625 N N . ARG A 1 208 ? -25.174 -1.366 7.458 1.00 96.00 208 ARG A N 1
ATOM 1626 C CA . ARG A 1 208 ? -24.121 -1.288 6.433 1.00 96.00 208 ARG A CA 1
ATOM 1627 C C . ARG A 1 208 ? -24.620 -0.532 5.204 1.00 96.00 208 ARG A C 1
ATOM 1629 O O . ARG A 1 208 ? -25.623 -0.890 4.593 1.00 96.00 208 ARG A O 1
ATOM 1636 N N . LEU A 1 209 ? -23.870 0.494 4.817 1.00 95.44 209 LEU A N 1
ATOM 1637 C CA . LEU A 1 209 ? -24.165 1.279 3.626 1.00 95.44 209 LEU A CA 1
ATOM 1638 C C . LEU A 1 209 ? -23.883 0.471 2.356 1.00 95.44 209 LEU A C 1
ATOM 1640 O O . LEU A 1 209 ? -22.914 -0.286 2.282 1.00 95.44 209 LEU A O 1
ATOM 1644 N N . ALA A 1 210 ? -24.700 0.710 1.335 1.00 93.25 210 ALA A N 1
ATOM 1645 C CA . ALA A 1 210 ? -24.485 0.239 -0.025 1.00 93.25 210 ALA A CA 1
ATOM 1646 C C . ALA A 1 210 ? -24.606 1.423 -1.002 1.00 93.25 210 ALA A C 1
ATOM 1648 O O . ALA A 1 210 ? -25.368 2.359 -0.726 1.00 93.25 210 ALA A O 1
ATOM 1649 N N . PRO A 1 211 ? -23.881 1.417 -2.136 1.00 93.44 211 PRO A N 1
ATOM 1650 C CA . PRO A 1 211 ? -24.038 2.442 -3.161 1.00 93.44 211 PRO A CA 1
ATOM 1651 C C . PRO A 1 211 ? -25.481 2.495 -3.674 1.00 93.44 211 PRO A C 1
ATOM 1653 O O . PRO A 1 211 ? -26.032 1.490 -4.122 1.00 93.44 211 PRO A O 1
ATOM 1656 N N . ALA A 1 212 ? -26.093 3.676 -3.627 1.00 93.25 212 ALA A N 1
ATOM 1657 C CA . ALA A 1 212 ? -27.405 3.899 -4.215 1.00 93.25 212 ALA A CA 1
ATOM 1658 C C . ALA A 1 212 ? -27.281 4.036 -5.740 1.00 93.25 212 ALA A C 1
ATOM 1660 O O . ALA A 1 212 ? -26.368 4.692 -6.242 1.00 93.25 212 ALA A O 1
ATOM 1661 N N . SER A 1 213 ? -28.214 3.444 -6.489 1.00 92.94 213 SER A N 1
ATOM 1662 C CA . SER A 1 213 ? -28.272 3.618 -7.943 1.00 92.94 213 SER A CA 1
ATOM 1663 C C . SER A 1 213 ? -28.540 5.080 -8.288 1.00 92.94 213 SER A C 1
ATOM 1665 O O . SER A 1 213 ? -29.552 5.630 -7.856 1.00 92.94 213 SER A O 1
ATOM 1667 N N . ALA A 1 214 ? -27.681 5.677 -9.116 1.00 89.50 214 ALA A N 1
ATOM 1668 C CA . ALA A 1 214 ? -27.863 7.035 -9.631 1.00 89.50 214 ALA A CA 1
ATOM 1669 C C . ALA A 1 214 ? -29.050 7.166 -10.606 1.00 89.50 214 ALA A C 1
ATOM 1671 O O . ALA A 1 214 ? -29.430 8.274 -10.963 1.00 89.50 214 ALA A O 1
ATOM 1672 N N . ARG A 1 215 ? -29.625 6.042 -11.062 1.00 91.38 215 ARG A N 1
ATOM 1673 C CA . ARG A 1 215 ? -30.735 6.014 -12.031 1.00 91.38 215 ARG A CA 1
ATOM 1674 C C . ARG A 1 215 ? -32.118 6.019 -11.382 1.00 91.38 215 ARG A C 1
ATOM 1676 O O . ARG A 1 215 ? -33.112 6.103 -12.093 1.00 91.38 215 ARG A O 1
ATOM 1683 N N . LEU A 1 216 ? -32.193 5.847 -10.064 1.00 91.88 216 LEU A N 1
ATOM 1684 C CA . LEU A 1 216 ? -33.459 5.777 -9.344 1.00 91.88 216 LEU A CA 1
ATOM 1685 C C . LEU A 1 216 ? -33.774 7.127 -8.706 1.00 91.88 216 LEU A C 1
ATOM 1687 O O . LEU A 1 216 ? -32.906 7.756 -8.104 1.00 91.88 216 LEU A O 1
ATOM 1691 N N . ASN A 1 217 ? -35.039 7.528 -8.793 1.00 91.06 217 ASN A N 1
ATOM 1692 C CA . ASN A 1 217 ? -35.557 8.660 -8.040 1.00 91.06 217 ASN A CA 1
ATOM 1693 C C . ASN A 1 217 ? -35.921 8.182 -6.632 1.00 91.06 217 ASN A C 1
ATOM 1695 O O . ASN A 1 217 ? -36.746 7.282 -6.469 1.00 91.06 217 ASN A O 1
ATOM 1699 N N . TYR A 1 218 ? -35.305 8.779 -5.614 1.00 92.38 218 TYR A N 1
ATOM 1700 C CA . TYR A 1 218 ? -35.601 8.488 -4.214 1.00 92.38 218 TYR A CA 1
ATOM 1701 C C . TYR A 1 218 ? -36.443 9.619 -3.629 1.00 92.38 218 TYR A C 1
ATOM 1703 O O . TYR A 1 218 ? -36.109 10.786 -3.807 1.00 92.38 218 TYR A O 1
ATOM 1711 N N . SER A 1 219 ? -37.504 9.283 -2.894 1.00 94.31 219 SER A N 1
ATOM 1712 C CA . SER A 1 219 ? -38.314 10.277 -2.172 1.00 94.31 219 SER A CA 1
ATOM 1713 C C . SER A 1 219 ? -37.567 10.936 -1.008 1.00 94.31 219 SER A C 1
ATOM 1715 O O . SER A 1 219 ? -37.911 12.038 -0.602 1.00 94.31 219 SER A O 1
ATOM 1717 N N . VAL A 1 220 ? -36.550 10.257 -0.474 1.00 93.81 220 VAL A N 1
ATOM 1718 C CA . VAL A 1 220 ? -35.649 10.728 0.586 1.00 93.81 220 VAL A CA 1
ATOM 1719 C C . VAL A 1 220 ? -34.230 10.395 0.154 1.00 93.81 220 VAL A C 1
ATOM 1721 O O . VAL A 1 220 ? -33.992 9.288 -0.345 1.00 93.81 220 VAL A O 1
ATOM 1724 N N . PHE A 1 221 ? -33.277 11.308 0.354 1.00 93.50 221 PHE A N 1
ATOM 1725 C CA . PHE A 1 221 ? -31.900 11.048 -0.051 1.00 93.50 221 PHE A CA 1
ATOM 1726 C C . PHE A 1 221 ? -31.353 9.797 0.659 1.00 93.50 221 PHE A C 1
ATOM 1728 O O . PHE A 1 221 ? -31.535 9.648 1.870 1.00 93.50 221 PHE A O 1
ATOM 1735 N N . PRO A 1 222 ? -30.639 8.893 -0.042 1.00 94.62 222 PRO A N 1
ATOM 1736 C CA . PRO A 1 222 ? -30.137 7.654 0.559 1.00 94.62 222 PRO A CA 1
ATOM 1737 C C . PRO A 1 222 ? -29.321 7.864 1.844 1.00 94.62 222 PRO A C 1
ATOM 1739 O O . PRO A 1 222 ? -29.455 7.091 2.791 1.00 94.62 222 PRO A O 1
ATOM 1742 N N . LYS A 1 223 ? -28.530 8.945 1.908 1.00 94.38 223 LYS A N 1
ATOM 1743 C CA . LYS A 1 223 ? -27.777 9.343 3.108 1.00 94.38 223 LYS A CA 1
ATOM 1744 C C . LYS A 1 223 ? -28.700 9.660 4.290 1.00 94.38 223 LYS A C 1
ATOM 1746 O O . LYS A 1 223 ? -28.460 9.178 5.392 1.00 94.38 223 LYS A O 1
ATOM 1751 N N . GLU A 1 224 ? -29.751 10.441 4.063 1.00 95.69 224 GLU A N 1
ATOM 1752 C CA . GLU A 1 224 ? -30.728 10.808 5.097 1.00 95.69 224 GLU A CA 1
ATOM 1753 C C . GLU A 1 224 ? -31.509 9.581 5.564 1.00 95.69 224 GLU A C 1
ATOM 1755 O O . GLU A 1 224 ? -31.701 9.379 6.760 1.00 95.69 224 GLU A O 1
ATOM 1760 N N . ARG A 1 225 ? -31.891 8.701 4.632 1.00 94.38 225 ARG A N 1
ATOM 1761 C CA . ARG A 1 225 ? -32.554 7.436 4.958 1.00 94.38 225 ARG A CA 1
ATOM 1762 C C . ARG A 1 225 ? -31.684 6.551 5.852 1.00 94.38 225 ARG A C 1
ATOM 1764 O O . ARG A 1 225 ? -32.199 5.955 6.794 1.00 94.38 225 ARG A O 1
ATOM 1771 N N . ALA A 1 226 ? -30.379 6.484 5.581 1.00 95.62 226 ALA A N 1
ATOM 1772 C CA . ALA A 1 226 ? -29.434 5.756 6.423 1.00 95.62 226 ALA A CA 1
ATOM 1773 C C . ALA A 1 226 ? -29.314 6.377 7.827 1.00 95.62 226 ALA A C 1
ATOM 1775 O O . ALA A 1 226 ? -29.328 5.653 8.818 1.00 95.62 226 ALA A O 1
ATOM 1776 N N . GLN A 1 227 ? -29.278 7.709 7.933 1.00 95.81 227 GLN A N 1
ATOM 1777 C CA . GLN A 1 227 ? -29.286 8.399 9.230 1.00 95.81 227 GLN A CA 1
ATOM 1778 C C . GLN A 1 227 ? -30.578 8.131 10.017 1.00 95.81 227 GLN A C 1
ATOM 1780 O O . GLN A 1 227 ? -30.512 7.811 11.200 1.00 95.81 227 GLN A O 1
ATOM 1785 N N . GLN A 1 228 ? -31.742 8.189 9.361 1.00 95.69 228 GLN A N 1
A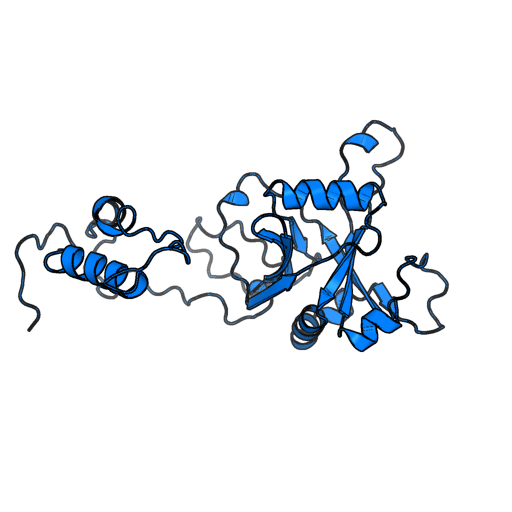TOM 1786 C CA . GLN A 1 228 ? -33.035 7.858 9.973 1.00 95.69 228 GLN A CA 1
ATOM 1787 C C . GLN A 1 228 ? -33.111 6.392 10.421 1.00 95.69 228 GLN A C 1
ATOM 1789 O O . GLN A 1 228 ? -33.740 6.094 11.432 1.00 95.69 228 GLN A O 1
ATOM 1794 N N . HIS A 1 229 ? -32.495 5.469 9.675 1.00 94.12 229 HIS A N 1
ATOM 1795 C CA . HIS A 1 229 ? -32.426 4.060 10.061 1.00 94.12 229 HIS A CA 1
ATOM 1796 C C . HIS A 1 229 ? -31.679 3.889 11.388 1.00 94.12 229 HIS A C 1
ATOM 1798 O O . HIS A 1 229 ? -32.234 3.303 12.316 1.00 94.12 229 HIS A O 1
ATOM 1804 N N . VAL A 1 230 ? -30.479 4.470 11.496 1.00 95.06 230 VAL A N 1
ATOM 1805 C CA . VAL A 1 230 ? -29.685 4.431 12.733 1.00 95.06 230 VAL A CA 1
ATOM 1806 C C . VAL A 1 230 ? -30.432 5.120 13.874 1.00 95.06 230 VAL A C 1
ATOM 1808 O O . VAL A 1 230 ? -30.581 4.522 14.933 1.00 95.06 230 VAL A O 1
ATOM 1811 N N . GLU A 1 231 ? -30.983 6.320 13.645 1.00 95.31 231 GLU A N 1
ATOM 1812 C CA . GLU A 1 231 ? -31.759 7.070 14.645 1.00 95.31 231 GLU A CA 1
ATOM 1813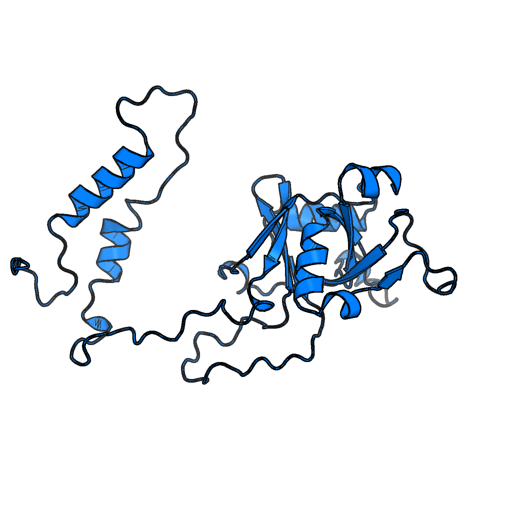 C C . GLU A 1 231 ? -32.859 6.206 15.267 1.00 95.31 231 GLU A C 1
ATOM 1815 O O . GLU A 1 231 ? -32.894 6.049 16.488 1.00 95.31 231 GLU A O 1
ATOM 1820 N N . ARG A 1 232 ? -33.692 5.569 14.431 1.00 94.56 232 ARG A N 1
ATOM 1821 C CA . ARG A 1 232 ? -34.785 4.691 14.875 1.00 94.56 232 ARG A CA 1
ATOM 1822 C C . ARG A 1 232 ? -34.281 3.487 15.662 1.00 94.56 232 ARG A C 1
ATOM 1824 O O . ARG A 1 232 ? -34.881 3.158 16.683 1.00 94.56 232 ARG A O 1
ATOM 1831 N N . GLN A 1 233 ? -33.199 2.851 15.210 1.00 92.25 233 GLN A N 1
ATOM 1832 C CA . GLN A 1 233 ? -32.598 1.705 15.903 1.00 92.25 233 GLN A CA 1
ATOM 1833 C C . GLN A 1 233 ? -31.990 2.091 17.257 1.00 92.25 233 GLN A C 1
ATOM 1835 O O . GLN A 1 233 ? -31.963 1.271 18.171 1.00 92.25 233 GLN A O 1
ATOM 1840 N N . THR A 1 234 ? -31.541 3.338 17.410 1.00 93.06 234 THR A N 1
ATOM 1841 C CA . THR A 1 234 ? -30.893 3.821 18.636 1.00 93.06 234 THR A CA 1
ATOM 1842 C C . THR A 1 234 ? -31.819 4.555 19.607 1.00 93.06 234 THR A C 1
ATOM 1844 O O . THR A 1 234 ? -31.366 4.907 20.693 1.00 93.06 234 THR A O 1
ATOM 1847 N N . ARG A 1 235 ? -33.108 4.766 19.281 1.00 91.88 235 ARG A N 1
ATOM 1848 C CA . ARG A 1 235 ? -34.067 5.447 20.187 1.00 91.88 235 ARG A CA 1
ATOM 1849 C C . ARG A 1 235 ? -34.147 4.797 21.564 1.00 91.88 235 ARG A C 1
ATOM 1851 O O . ARG A 1 235 ? -34.305 5.487 22.565 1.00 91.88 235 ARG A O 1
ATOM 1858 N N . TYR A 1 236 ? -34.052 3.472 21.595 1.00 89.75 236 TYR A N 1
ATOM 1859 C CA . TYR A 1 236 ? -33.978 2.693 22.818 1.00 89.75 236 TYR A CA 1
ATOM 1860 C C . TYR A 1 236 ? -32.889 1.636 22.683 1.00 89.75 236 TYR A C 1
ATOM 1862 O O . TYR A 1 236 ? -33.139 0.515 22.243 1.00 89.75 236 TYR A O 1
ATOM 1870 N N . TRP A 1 237 ? -31.660 2.012 23.031 1.00 89.75 237 TRP A N 1
ATOM 1871 C CA . TRP A 1 237 ? -30.518 1.115 22.937 1.00 89.75 237 TRP A CA 1
ATOM 1872 C C . TRP A 1 237 ? -29.626 1.204 24.180 1.00 89.75 237 TRP A C 1
ATOM 1874 O O . TRP A 1 237 ? -28.741 2.061 24.244 1.00 89.75 237 TRP A O 1
ATOM 1884 N N . PRO A 1 238 ? -29.842 0.348 25.197 1.00 89.12 238 PRO A N 1
ATOM 1885 C CA . PRO A 1 238 ? -28.989 0.358 26.375 1.00 89.12 238 PRO A CA 1
ATOM 1886 C C . PRO A 1 238 ? -27.581 -0.114 26.003 1.00 89.12 238 PRO A C 1
ATOM 1888 O O . PRO A 1 238 ? -27.415 -1.124 25.318 1.00 89.12 238 PRO A O 1
ATOM 1891 N N . LEU A 1 239 ? -26.565 0.631 26.446 1.00 87.19 239 LEU A N 1
ATOM 1892 C CA . LEU A 1 239 ? -25.154 0.334 26.158 1.00 87.19 239 LEU A CA 1
ATOM 1893 C C . LEU A 1 239 ? -24.612 -0.837 26.986 1.00 87.19 239 LEU A C 1
ATOM 1895 O O . LEU A 1 239 ? -23.679 -1.510 26.553 1.00 87.19 239 LEU A O 1
ATOM 1899 N N . MET A 1 240 ? -25.196 -1.067 28.162 1.00 84.88 240 MET A N 1
ATOM 1900 C CA . MET A 1 240 ? -24.770 -2.070 29.136 1.00 84.88 240 MET A CA 1
ATOM 1901 C C . MET A 1 240 ? -25.922 -3.012 29.462 1.00 84.88 240 MET A C 1
ATOM 1903 O O . MET A 1 240 ? -27.078 -2.583 29.475 1.00 84.88 240 MET A O 1
ATOM 1907 N N . GLU A 1 241 ? -25.608 -4.264 29.786 1.00 78.00 241 GLU A N 1
ATOM 1908 C CA . GLU A 1 241 ? -26.623 -5.240 30.217 1.00 78.00 241 GLU A CA 1
ATOM 1909 C C . GLU A 1 241 ? -27.279 -4.848 31.552 1.00 78.00 241 GLU A C 1
ATOM 1911 O O . GLU A 1 241 ? -28.441 -5.160 31.793 1.00 78.00 241 GLU A O 1
ATOM 1916 N N . SER A 1 242 ? -26.574 -4.092 32.402 1.00 73.06 242 SER A N 1
ATOM 1917 C CA . SER A 1 242 ? -27.049 -3.660 33.726 1.00 73.06 242 SER A CA 1
ATOM 1918 C C . SER A 1 242 ? -28.091 -2.535 33.705 1.00 73.06 242 SER A C 1
ATOM 1920 O O . SER A 1 242 ? -28.709 -2.256 34.733 1.00 73.06 242 SER A O 1
ATOM 1922 N N . LYS A 1 243 ? -28.325 -1.885 32.556 1.00 67.75 243 LYS A N 1
ATOM 1923 C CA . LYS A 1 243 ? -29.309 -0.796 32.409 1.00 67.75 243 LYS A CA 1
ATOM 1924 C C . LYS A 1 243 ? -30.385 -1.117 31.362 1.00 67.75 243 LYS A C 1
ATOM 1926 O O . LYS A 1 243 ? -30.544 -0.347 30.416 1.00 67.75 243 LYS A O 1
ATOM 1931 N N . PRO A 1 244 ? -31.154 -2.214 31.497 1.00 59.09 244 PRO A N 1
ATOM 1932 C CA . PRO A 1 244 ? -32.149 -2.593 30.499 1.00 59.09 244 PRO A CA 1
ATOM 1933 C C . PRO A 1 244 ? -33.402 -1.710 30.521 1.00 59.09 244 PRO A C 1
ATOM 1935 O O . PRO A 1 244 ? -34.220 -1.852 29.620 1.00 59.09 244 PRO A O 1
ATOM 1938 N N . TYR A 1 245 ? -33.548 -0.805 31.502 1.00 53.28 245 TYR A N 1
ATOM 1939 C CA . TYR A 1 245 ? -34.660 0.140 31.641 1.00 53.28 245 TYR A CA 1
ATOM 1940 C C . TYR A 1 245 ? -34.134 1.576 31.629 1.00 53.28 245 TYR A C 1
ATOM 1942 O O . TYR A 1 245 ? -33.300 1.947 32.455 1.00 53.28 245 TYR A O 1
ATOM 1950 N N . GLY A 1 246 ? -34.604 2.367 30.661 1.00 46.09 246 GLY A N 1
ATOM 1951 C CA . GLY A 1 246 ? -34.140 3.725 30.385 1.00 46.09 246 GLY A CA 1
ATOM 1952 C C . GLY A 1 246 ? -34.052 4.610 31.628 1.00 46.09 246 GLY A C 1
ATOM 1953 O O . GLY A 1 246 ? -35.051 5.137 32.111 1.00 46.09 246 GLY A O 1
ATOM 1954 N N . THR A 1 247 ? -32.830 4.846 32.103 1.00 41.38 247 THR A N 1
ATOM 1955 C CA . THR A 1 247 ? -32.544 6.051 32.878 1.00 41.38 247 THR A CA 1
ATOM 1956 C C . THR A 1 247 ? -32.615 7.196 31.877 1.00 41.38 247 THR A C 1
ATOM 1958 O O . THR A 1 247 ? -31.795 7.260 30.961 1.00 41.38 247 THR A O 1
ATOM 1961 N N . LYS A 1 248 ? -33.636 8.057 31.989 1.00 37.66 248 LYS A N 1
ATOM 1962 C CA . LYS A 1 248 ? -33.660 9.331 31.264 1.00 37.66 248 LYS A CA 1
ATOM 1963 C C . LYS A 1 248 ? -32.313 10.013 31.507 1.00 37.66 248 LYS A C 1
ATOM 1965 O O . LYS A 1 248 ? -31.949 10.228 32.660 1.00 37.66 248 LYS A O 1
ATOM 1970 N N . LEU A 1 249 ? -31.579 10.306 30.437 1.00 38.53 249 LEU A N 1
ATOM 1971 C CA . LEU A 1 249 ? -30.519 11.305 30.488 1.00 38.53 249 LEU A CA 1
ATOM 1972 C C . LEU A 1 249 ? -31.211 12.614 30.888 1.00 38.53 249 LEU A C 1
ATOM 1974 O O . LEU A 1 249 ? -32.026 13.128 30.122 1.00 38.53 249 LEU A O 1
ATOM 1978 N N . SER A 1 250 ? -30.992 13.049 32.128 1.00 36.25 250 SER A N 1
ATOM 1979 C CA . SER A 1 250 ? -31.211 14.434 32.549 1.00 36.25 250 SER A CA 1
ATOM 1980 C C . SER A 1 250 ? -30.164 15.327 31.907 1.00 36.25 250 SER A C 1
ATOM 1982 O O . SER A 1 250 ? -28.988 14.891 31.937 1.00 36.25 250 SER A O 1
#

InterPro domains:
  IPR019355 Cell cycle regulator Mat89Bb [PF10221] (2-242)
  IPR019355 Cell cycle regulator Mat89Bb [PTHR12955] (3-243)